Protein AF-A0A960YGX2-F1 (afdb_monomer)

Foldseek 3Di:
DVVVVVVVVVVVVVVVVVVVVVVVCCVVVVQVVVVVVVVVVVVVVPQQADADWDWDDWHDPDVQKIKTAFIFGDHVPDTAKTFGMWIWGFDPVVVVVLATETAAIETEQIEHECVVNVVRLVVQDRPPPDDGRDRPLRVLLPHHWYWHQWYWYAQHWYRPDPPFAIKGKTWIWIWTRHNPDWTKTWTPWMKIDGPPDQKIWGTWTFMWTDDPPDGTQGQGQTDTDMPPPPDDDPPPDDPPPRDRPRPPVPVVPPDDDDDDDDDD

Secondary structure (DSSP, 8-state):
-HHHHHHHHHHHHHHHHHHHHHHHHHHHHHHHHHHHHHHHHHHHHHHHS-SEEEEEEEEEEETTEEEEEEEEEEETTEEEEEEEEEEEEE-HHHHTTT-EEEEEEEEES-EEEHHHHHHHHHT----TTSSSPPPHHHHHHTSPPEEEEEEEEEEEEEE-SSSSPPEEEEEEEEEEE-TTS--EEEEEEEEEEETT-S-EEEEEEEEEE--TTSTT------EEEEES--SS----S-TTS-------GGGGT-SS---PPPP-

Sequence (264 aa):
MVAAARRRRWLWLLLIPAAIVLALLFAVGLPAGRGALLRLGLGVAERRLPGAQQLGEASWPRVGRLHLENYAWTDGPDTLVALRSLDLTVNQAALLRRHLDAEALTVDGLYVDLPALSARLAKGEAPADSSAPAPLDSVLAALPSLRVRALALTDARLRVAPDLPLLRLDLAGGADVAPTAPRSLRIDSLRLRPQDAPWALEHLIATLREESGAPWAGEVALAGRFRGLHAGLAAEGALQDSLRLRLSPVALGLADGEVWPPAA

Structure (mmCIF, N/CA/C/O backbone):
data_AF-A0A960YGX2-F1
#
_entry.id   AF-A0A960YGX2-F1
#
loop_
_atom_site.group_PDB
_atom_site.id
_atom_site.type_symbol
_atom_site.label_atom_id
_atom_site.label_alt_id
_atom_site.label_comp_id
_atom_site.label_asym_id
_atom_site.label_entity_id
_atom_site.label_seq_id
_atom_site.pdbx_PDB_ins_code
_atom_site.Cartn_x
_atom_site.Cartn_y
_atom_site.Cartn_z
_atom_site.occupancy
_atom_site.B_iso_or_equiv
_atom_site.auth_seq_id
_atom_site.auth_comp_id
_atom_site.auth_asym_id
_atom_site.auth_atom_id
_atom_site.pdbx_PDB_model_num
ATOM 1 N N . MET A 1 1 ? 32.083 10.107 -56.582 1.00 54.72 1 MET A N 1
ATOM 2 C CA . MET A 1 1 ? 30.881 9.863 -55.739 1.00 54.72 1 MET A CA 1
ATOM 3 C C . MET A 1 1 ? 30.696 8.408 -55.265 1.00 54.72 1 MET A C 1
ATOM 5 O O . MET A 1 1 ? 29.960 8.199 -54.310 1.00 54.72 1 MET A O 1
ATOM 9 N N . VAL A 1 2 ? 31.390 7.401 -55.821 1.00 58.09 2 VAL A N 1
ATOM 10 C CA . VAL A 1 2 ? 31.216 5.974 -55.442 1.00 58.09 2 VAL A CA 1
ATOM 11 C C . VAL A 1 2 ? 31.797 5.610 -54.056 1.00 58.09 2 VAL A C 1
ATOM 13 O O . VAL A 1 2 ? 31.269 4.743 -53.361 1.00 58.09 2 VAL A O 1
ATOM 16 N N . ALA A 1 3 ? 32.835 6.314 -53.590 1.00 58.91 3 ALA A N 1
ATOM 17 C CA . ALA A 1 3 ? 33.494 6.022 -52.309 1.00 58.91 3 ALA A CA 1
ATOM 18 C C . ALA A 1 3 ? 32.621 6.316 -51.067 1.00 58.91 3 ALA A C 1
ATOM 20 O O . ALA A 1 3 ? 32.718 5.612 -50.060 1.00 58.91 3 ALA A O 1
ATOM 21 N N . ALA A 1 4 ? 31.724 7.307 -51.145 1.00 62.94 4 ALA A N 1
ATOM 22 C CA . ALA A 1 4 ? 30.833 7.675 -50.041 1.00 62.94 4 ALA A CA 1
ATOM 23 C C . ALA A 1 4 ? 29.734 6.620 -49.802 1.00 62.94 4 ALA A C 1
ATOM 25 O O . ALA A 1 4 ? 29.414 6.294 -48.658 1.00 62.94 4 ALA A O 1
ATOM 26 N N . ALA A 1 5 ? 29.210 6.013 -50.874 1.00 59.56 5 ALA A N 1
ATOM 27 C CA . ALA A 1 5 ? 28.188 4.969 -50.786 1.00 59.56 5 ALA A CA 1
ATOM 28 C C . ALA A 1 5 ? 28.733 3.660 -50.180 1.00 59.56 5 ALA A C 1
ATOM 30 O O . ALA A 1 5 ? 28.031 2.980 -49.427 1.00 59.56 5 ALA A O 1
ATOM 31 N N . ARG A 1 6 ? 30.005 3.332 -50.451 1.00 70.56 6 ARG A N 1
ATOM 32 C CA . ARG A 1 6 ? 30.665 2.128 -49.919 1.00 70.56 6 ARG A CA 1
ATOM 33 C C . ARG A 1 6 ? 30.934 2.237 -48.414 1.00 70.56 6 ARG A C 1
ATOM 35 O O . ARG A 1 6 ? 30.651 1.285 -47.693 1.00 70.56 6 ARG A O 1
ATOM 42 N N . ARG A 1 7 ? 31.380 3.404 -47.925 1.00 72.69 7 ARG A N 1
ATOM 43 C CA . ARG A 1 7 ? 31.565 3.660 -46.478 1.00 72.69 7 ARG A CA 1
ATOM 44 C C . ARG A 1 7 ? 30.253 3.587 -45.699 1.00 72.69 7 ARG A C 1
ATOM 46 O O . ARG A 1 7 ? 30.223 3.018 -44.613 1.00 72.69 7 ARG A O 1
ATOM 53 N N . ARG A 1 8 ? 29.158 4.100 -46.273 1.00 70.94 8 ARG A N 1
ATOM 54 C CA . ARG A 1 8 ? 27.840 4.061 -45.626 1.00 70.94 8 ARG A CA 1
ATOM 55 C C . ARG A 1 8 ? 27.346 2.624 -45.433 1.00 70.94 8 ARG A C 1
ATOM 57 O O . ARG A 1 8 ? 26.875 2.299 -44.354 1.00 70.94 8 ARG A O 1
ATOM 64 N N . ARG A 1 9 ? 27.516 1.742 -46.427 1.00 75.62 9 ARG A N 1
ATOM 65 C CA . ARG A 1 9 ? 27.130 0.320 -46.310 1.00 75.62 9 ARG A CA 1
ATOM 66 C C . ARG A 1 9 ? 27.930 -0.436 -45.245 1.00 75.62 9 ARG A C 1
ATOM 68 O O . ARG A 1 9 ? 27.352 -1.233 -44.518 1.00 75.62 9 ARG A O 1
ATOM 75 N N . TRP A 1 10 ? 29.224 -0.150 -45.113 1.00 81.44 10 TRP A N 1
ATOM 76 C CA . TRP A 1 10 ? 30.069 -0.760 -44.079 1.00 81.44 10 TRP A CA 1
ATOM 77 C C . TRP A 1 10 ? 29.704 -0.307 -42.660 1.00 81.44 10 TRP A C 1
ATOM 79 O O . TRP A 1 10 ? 29.687 -1.126 -41.747 1.00 81.44 10 TRP A O 1
ATOM 89 N N . LEU A 1 11 ? 29.337 0.966 -42.480 1.00 77.56 11 LEU A N 1
ATOM 90 C CA . LEU A 1 11 ? 28.840 1.473 -41.196 1.00 77.56 11 LEU A CA 1
ATOM 91 C C . LEU A 1 11 ? 27.551 0.768 -40.753 1.00 77.56 11 LEU A C 1
ATOM 93 O O . LEU A 1 11 ? 27.439 0.392 -39.592 1.00 77.56 11 LEU A O 1
ATOM 97 N N . TRP A 1 12 ? 26.607 0.534 -41.670 1.00 76.75 12 TRP A N 1
ATOM 98 C CA . TRP A 1 12 ? 25.375 -0.202 -41.358 1.00 76.75 12 TRP A CA 1
ATOM 99 C C . TRP A 1 12 ? 25.640 -1.666 -40.988 1.00 76.75 12 TRP A C 1
ATOM 101 O O . TRP A 1 12 ? 25.039 -2.168 -40.041 1.00 76.75 12 TRP A O 1
ATOM 111 N N . LEU A 1 13 ? 26.576 -2.329 -41.674 1.00 81.19 13 LEU A N 1
ATOM 112 C CA . LEU A 1 13 ? 26.959 -3.712 -41.367 1.00 81.19 13 LEU A CA 1
ATOM 113 C C . LEU A 1 13 ? 27.601 -3.869 -39.978 1.00 81.19 13 LEU A C 1
ATOM 115 O O . LEU A 1 13 ? 27.499 -4.945 -39.401 1.00 81.19 13 LEU A O 1
ATOM 119 N N . LEU A 1 14 ? 28.214 -2.816 -39.426 1.00 81.62 14 LEU A N 1
ATOM 120 C CA . LEU A 1 14 ? 28.763 -2.809 -38.062 1.00 81.62 14 LEU A CA 1
ATOM 121 C C . LEU A 1 14 ? 27.745 -2.347 -37.007 1.00 81.62 14 LEU A C 1
ATOM 123 O O . LEU A 1 14 ? 27.721 -2.878 -35.898 1.00 81.62 14 LEU A O 1
ATOM 127 N N . LEU A 1 15 ? 26.878 -1.388 -37.345 1.00 79.06 15 LEU A N 1
ATOM 128 C CA . LEU A 1 15 ? 25.871 -0.855 -36.421 1.00 79.06 15 LEU A CA 1
ATOM 129 C C . LEU A 1 15 ? 24.781 -1.871 -36.074 1.00 79.06 15 LEU A C 1
ATOM 131 O O . LEU A 1 15 ? 24.346 -1.915 -34.928 1.00 79.06 15 LEU A O 1
ATOM 135 N N . ILE A 1 16 ? 24.350 -2.692 -37.034 1.00 80.44 16 ILE A N 1
ATOM 136 C CA . ILE A 1 16 ? 23.296 -3.695 -36.817 1.00 80.44 16 ILE A CA 1
ATOM 137 C C . ILE A 1 16 ? 23.693 -4.731 -35.745 1.00 80.44 16 ILE A C 1
ATOM 139 O O . ILE A 1 16 ? 22.955 -4.866 -34.770 1.00 80.44 16 ILE A O 1
ATOM 143 N N . PRO A 1 17 ? 24.838 -5.436 -35.839 1.00 77.62 17 PRO A N 1
ATOM 144 C CA . PRO A 1 17 ? 25.239 -6.392 -34.808 1.00 77.62 17 PRO A CA 1
ATOM 145 C C . PRO A 1 17 ? 25.531 -5.717 -33.463 1.00 77.62 17 PRO A C 1
ATOM 147 O O . PRO A 1 17 ? 25.167 -6.269 -32.429 1.00 77.62 17 PRO A O 1
ATOM 150 N N . ALA A 1 18 ? 26.099 -4.505 -33.451 1.00 78.12 18 ALA A N 1
ATOM 151 C CA . ALA A 1 18 ? 26.290 -3.745 -32.214 1.00 78.12 18 ALA A CA 1
ATOM 152 C C . ALA A 1 18 ? 24.951 -3.406 -31.531 1.00 78.12 18 ALA A C 1
ATOM 154 O O . ALA A 1 18 ? 24.818 -3.574 -30.320 1.00 78.12 18 ALA A O 1
ATOM 155 N N . ALA A 1 19 ? 23.938 -2.996 -32.301 1.00 74.94 19 ALA A N 1
ATOM 156 C CA . ALA A 1 19 ? 22.593 -2.745 -31.791 1.00 74.94 19 ALA A CA 1
ATOM 157 C C . ALA A 1 19 ? 21.918 -4.028 -31.277 1.00 74.94 19 ALA A C 1
ATOM 159 O O . ALA A 1 19 ? 21.258 -3.991 -30.243 1.00 74.94 19 ALA A O 1
ATOM 160 N N . ILE A 1 20 ? 22.118 -5.166 -31.951 1.00 75.69 20 ILE A N 1
ATOM 161 C CA . ILE A 1 20 ? 21.594 -6.473 -31.521 1.00 75.69 20 ILE A CA 1
ATOM 162 C C . ILE A 1 20 ? 22.249 -6.924 -30.209 1.00 75.69 20 ILE A C 1
ATOM 164 O O . ILE A 1 20 ? 21.545 -7.344 -29.294 1.00 75.69 20 ILE A O 1
ATOM 168 N N . VAL A 1 21 ? 23.572 -6.796 -30.080 1.00 72.81 21 VAL A N 1
ATOM 169 C CA . VAL A 1 21 ? 24.299 -7.115 -28.839 1.00 72.81 21 VAL A CA 1
ATOM 170 C C . VAL A 1 21 ? 23.860 -6.194 -27.702 1.00 72.81 21 VAL A C 1
ATOM 172 O O . VAL A 1 21 ? 23.630 -6.667 -26.592 1.00 72.81 21 VAL A O 1
ATOM 175 N N . LEU A 1 22 ? 23.671 -4.900 -27.973 1.00 70.81 22 LEU A N 1
ATOM 176 C CA . LEU A 1 22 ? 23.164 -3.952 -26.983 1.00 70.81 22 LEU A CA 1
ATOM 177 C C . LEU A 1 22 ? 21.724 -4.289 -26.560 1.00 70.81 22 LEU A C 1
ATOM 179 O O . LEU A 1 22 ? 21.418 -4.251 -25.372 1.00 70.81 22 LEU A O 1
ATOM 183 N N . ALA A 1 23 ? 20.861 -4.673 -27.505 1.00 70.31 23 ALA A N 1
ATOM 184 C CA . ALA A 1 23 ? 19.493 -5.111 -27.229 1.00 70.31 23 ALA A CA 1
ATOM 185 C C . ALA A 1 23 ? 19.458 -6.412 -26.411 1.00 70.31 23 ALA A C 1
ATOM 187 O O . ALA A 1 23 ? 18.659 -6.522 -25.484 1.00 70.31 23 ALA A O 1
ATOM 188 N N . LEU A 1 24 ? 20.350 -7.365 -26.699 1.00 66.88 24 LEU A N 1
ATOM 189 C CA . LEU A 1 24 ? 20.530 -8.597 -25.923 1.00 66.88 24 LEU A CA 1
ATOM 190 C C . LEU A 1 24 ? 21.048 -8.311 -24.511 1.00 66.88 24 LEU A C 1
ATOM 192 O O . LEU A 1 24 ? 20.506 -8.848 -23.550 1.00 66.88 24 LEU A O 1
ATOM 196 N N . LEU A 1 25 ? 22.038 -7.428 -24.360 1.00 62.72 25 LEU A N 1
ATOM 197 C CA . LEU A 1 25 ? 22.531 -6.998 -23.048 1.00 62.72 25 LEU A CA 1
ATOM 198 C C . LEU A 1 25 ? 21.447 -6.277 -22.244 1.00 62.72 25 LEU A C 1
ATOM 200 O O . LEU A 1 25 ? 21.346 -6.492 -21.040 1.00 62.72 25 LEU A O 1
ATOM 204 N N . PHE A 1 26 ? 20.598 -5.478 -22.892 1.00 61.38 26 PHE A N 1
ATOM 205 C CA . PHE A 1 26 ? 19.428 -4.888 -22.244 1.00 61.38 26 PHE A CA 1
ATOM 206 C C . PHE A 1 26 ? 18.418 -5.966 -21.837 1.00 61.38 26 PHE A C 1
ATOM 208 O O . PHE A 1 26 ? 17.999 -6.008 -20.684 1.00 61.38 26 PHE A O 1
ATOM 215 N N . ALA A 1 27 ? 18.068 -6.882 -22.742 1.00 56.06 27 ALA A N 1
ATOM 216 C CA . ALA A 1 27 ? 17.117 -7.959 -22.474 1.00 56.06 27 ALA A CA 1
ATOM 217 C C . ALA A 1 27 ? 17.568 -8.871 -21.316 1.00 56.06 27 ALA A C 1
ATOM 219 O O . ALA A 1 27 ? 16.748 -9.244 -20.477 1.00 56.06 27 ALA A O 1
ATOM 220 N N . VAL A 1 28 ? 18.868 -9.177 -21.237 1.00 56.53 28 VAL A N 1
ATOM 221 C CA . VAL A 1 28 ? 19.466 -10.066 -20.224 1.00 56.53 28 VAL A CA 1
ATOM 222 C C . VAL A 1 28 ? 19.859 -9.320 -18.939 1.00 56.53 28 VAL A C 1
ATOM 224 O O . VAL A 1 28 ? 19.795 -9.896 -17.856 1.00 56.53 28 VAL A O 1
ATOM 227 N N . GLY A 1 29 ? 20.224 -8.037 -19.013 1.00 55.16 29 GLY A N 1
ATOM 228 C CA . GLY A 1 29 ? 20.633 -7.223 -17.859 1.00 55.16 29 GLY A CA 1
ATOM 229 C C . GLY A 1 29 ? 19.470 -6.677 -17.022 1.00 55.16 29 GLY A C 1
ATOM 230 O O . GLY A 1 29 ? 19.638 -6.382 -15.836 1.00 55.16 29 GLY A O 1
ATOM 231 N N . LEU A 1 30 ? 18.269 -6.587 -17.602 1.00 61.44 30 LEU A N 1
ATOM 232 C CA . LEU A 1 30 ? 17.059 -6.132 -16.913 1.00 61.44 30 LEU A CA 1
ATOM 233 C C . LEU A 1 30 ? 16.706 -6.926 -15.636 1.00 61.44 30 LEU A C 1
ATOM 235 O O . LEU A 1 30 ? 16.357 -6.275 -14.655 1.00 61.44 30 LEU A O 1
ATOM 239 N N . PRO A 1 31 ? 16.768 -8.271 -15.569 1.00 60.69 31 PRO A N 1
ATOM 240 C CA . PRO A 1 31 ? 16.481 -8.997 -14.327 1.00 60.69 31 PRO A CA 1
ATOM 241 C C . PRO A 1 31 ? 17.496 -8.723 -13.203 1.00 60.69 31 PRO A C 1
ATOM 243 O O . PRO A 1 31 ? 17.080 -8.507 -12.067 1.00 60.69 31 PRO A O 1
ATOM 246 N N . ALA A 1 32 ? 18.799 -8.649 -13.499 1.00 61.59 32 ALA A N 1
ATOM 247 C CA . ALA A 1 32 ? 19.825 -8.372 -12.485 1.00 61.59 32 ALA A CA 1
ATOM 248 C C . ALA A 1 32 ? 19.750 -6.925 -11.956 1.00 61.59 32 ALA A C 1
ATOM 250 O O . ALA A 1 32 ? 19.905 -6.686 -10.757 1.00 61.59 32 ALA A O 1
ATOM 251 N N . GLY A 1 33 ? 19.432 -5.957 -12.824 1.00 63.50 33 GLY A N 1
ATOM 252 C CA . GLY A 1 33 ? 19.240 -4.558 -12.424 1.00 63.50 33 GLY A CA 1
ATOM 253 C C . GLY A 1 33 ? 18.023 -4.330 -11.517 1.00 63.50 33 GLY A C 1
ATOM 254 O O . GLY A 1 33 ? 18.049 -3.450 -10.656 1.00 63.50 33 GLY A O 1
ATOM 255 N N . ARG A 1 34 ? 16.970 -5.146 -11.650 1.00 71.69 34 ARG A N 1
ATOM 256 C CA . ARG A 1 34 ? 15.738 -5.020 -10.848 1.00 71.69 34 ARG A CA 1
ATOM 257 C C . ARG A 1 34 ? 15.967 -5.273 -9.359 1.00 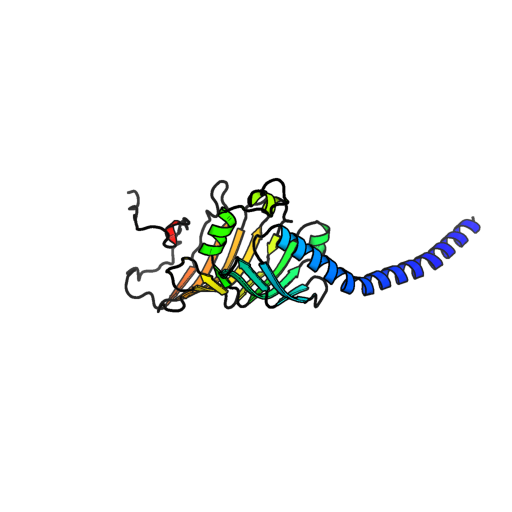71.69 34 ARG A C 1
ATOM 259 O O . ARG A 1 34 ? 15.436 -4.533 -8.534 1.00 71.69 34 ARG A O 1
ATOM 266 N N . GLY A 1 35 ? 16.784 -6.271 -9.018 1.00 69.38 35 GLY A N 1
ATOM 267 C CA . GLY A 1 35 ? 17.128 -6.564 -7.623 1.00 69.38 35 GLY A CA 1
ATOM 268 C C . GLY A 1 35 ? 17.908 -5.424 -6.962 1.00 69.38 35 GLY A C 1
ATOM 269 O O . GLY A 1 35 ? 17.631 -5.062 -5.821 1.00 69.38 35 GLY A O 1
ATOM 270 N N . ALA A 1 36 ? 18.837 -4.801 -7.695 1.00 68.62 36 ALA A N 1
ATOM 271 C CA . ALA A 1 36 ? 19.617 -3.670 -7.195 1.00 68.62 36 ALA A CA 1
ATOM 272 C C . ALA A 1 36 ? 18.753 -2.419 -6.961 1.00 68.62 36 ALA A C 1
ATOM 274 O O . ALA A 1 36 ? 18.875 -1.781 -5.918 1.00 68.62 36 ALA A O 1
ATOM 275 N N . LEU A 1 37 ? 17.844 -2.094 -7.888 1.00 68.50 37 LEU A N 1
ATOM 276 C CA . LEU A 1 37 ? 16.921 -0.962 -7.734 1.00 68.50 37 LEU A CA 1
ATOM 277 C C . LEU A 1 37 ? 15.990 -1.131 -6.532 1.00 68.50 37 LEU A C 1
ATOM 279 O O . LEU A 1 37 ? 15.750 -0.174 -5.801 1.00 68.50 37 LEU A O 1
ATOM 283 N N . LEU A 1 38 ? 15.504 -2.351 -6.306 1.00 73.75 38 LEU A N 1
ATOM 284 C CA . LEU A 1 38 ? 14.652 -2.652 -5.166 1.00 73.75 38 LEU A CA 1
ATOM 285 C C . LEU A 1 38 ? 15.408 -2.503 -3.843 1.00 73.75 38 LEU A C 1
ATOM 287 O O . LEU A 1 38 ? 14.911 -1.855 -2.929 1.00 73.75 38 LEU A O 1
ATOM 291 N N . ARG A 1 39 ? 16.643 -3.012 -3.772 1.00 72.94 39 ARG A N 1
ATOM 292 C CA . ARG A 1 39 ? 17.517 -2.821 -2.604 1.00 72.94 39 ARG A CA 1
ATOM 293 C C . ARG A 1 39 ? 17.836 -1.352 -2.346 1.00 72.94 39 ARG A C 1
ATOM 295 O O . ARG A 1 39 ? 17.868 -0.942 -1.195 1.00 72.94 39 ARG A O 1
ATOM 302 N N . LEU A 1 40 ? 18.043 -0.553 -3.393 1.00 71.06 40 LEU A N 1
ATOM 303 C CA . LEU A 1 40 ? 18.233 0.892 -3.245 1.00 71.06 40 LEU A CA 1
ATOM 304 C C . LEU A 1 40 ? 16.967 1.573 -2.712 1.00 71.06 40 LEU A C 1
ATOM 306 O O . LEU A 1 40 ? 17.065 2.392 -1.805 1.00 71.06 40 LEU A O 1
ATOM 310 N N . GLY A 1 41 ? 15.790 1.221 -3.239 1.00 72.00 41 GLY A N 1
ATOM 311 C CA . GLY A 1 41 ? 14.509 1.750 -2.764 1.00 72.00 41 GLY A CA 1
ATOM 312 C C . GLY A 1 41 ? 14.240 1.410 -1.297 1.00 72.00 41 GLY A C 1
ATOM 313 O O . GLY A 1 41 ? 13.928 2.303 -0.511 1.00 72.00 41 GLY A O 1
ATOM 314 N N . LEU A 1 42 ? 14.444 0.146 -0.916 1.00 75.50 42 LEU A N 1
ATOM 315 C CA . LEU A 1 42 ? 14.342 -0.299 0.475 1.00 75.50 42 LEU A CA 1
ATOM 316 C C . LEU A 1 42 ? 15.385 0.374 1.361 1.00 75.50 42 LEU A C 1
ATOM 318 O O . LEU A 1 42 ? 15.033 0.866 2.419 1.00 75.50 42 LEU A O 1
ATOM 322 N N . GLY A 1 43 ? 16.629 0.510 0.901 1.00 71.88 43 GLY A N 1
ATOM 323 C CA . GLY A 1 43 ? 17.671 1.204 1.656 1.00 71.88 43 GLY A CA 1
ATOM 324 C C . GLY A 1 43 ? 17.358 2.686 1.892 1.00 71.88 43 GLY A C 1
ATOM 325 O O . GLY A 1 43 ? 17.736 3.244 2.918 1.00 71.88 43 GLY A O 1
ATOM 326 N N . VAL A 1 44 ? 16.639 3.348 0.977 1.00 71.38 44 VAL A N 1
ATOM 327 C CA . VAL A 1 44 ? 16.128 4.710 1.213 1.00 71.38 44 VAL A CA 1
ATOM 328 C C . VAL A 1 44 ? 14.996 4.696 2.240 1.00 71.38 44 VAL A C 1
ATOM 330 O O . VAL A 1 44 ? 14.970 5.575 3.100 1.00 71.38 44 VAL A O 1
ATOM 333 N N . ALA A 1 45 ? 14.089 3.718 2.177 1.00 72.38 45 ALA A N 1
ATOM 334 C CA . ALA A 1 45 ? 13.024 3.562 3.165 1.00 72.38 45 ALA A CA 1
ATOM 335 C C . ALA A 1 45 ? 13.589 3.268 4.564 1.00 72.38 45 ALA A C 1
ATOM 337 O O . ALA A 1 45 ? 13.182 3.917 5.519 1.00 72.38 45 ALA A O 1
ATOM 338 N N . GLU A 1 46 ? 14.566 2.370 4.688 1.00 76.12 46 GLU A N 1
ATOM 339 C CA . GLU A 1 46 ? 15.284 2.044 5.930 1.00 76.12 46 GLU A CA 1
ATOM 340 C C . GLU A 1 46 ? 15.988 3.260 6.532 1.00 76.12 46 GLU A C 1
ATOM 342 O O . GLU A 1 46 ? 15.996 3.440 7.743 1.00 76.12 46 GLU A O 1
ATOM 347 N N . ARG A 1 47 ? 16.552 4.135 5.694 1.00 73.75 47 ARG A N 1
ATOM 348 C CA . ARG A 1 47 ? 17.211 5.363 6.166 1.00 73.75 47 ARG A CA 1
ATOM 349 C C . ARG A 1 47 ? 16.240 6.470 6.561 1.00 73.75 47 ARG A C 1
ATOM 351 O O . ARG A 1 47 ? 16.643 7.393 7.259 1.00 73.75 47 ARG A O 1
ATOM 358 N N . ARG A 1 48 ? 15.009 6.455 6.048 1.00 73.25 48 ARG A N 1
ATOM 359 C CA . ARG A 1 48 ? 14.034 7.537 6.264 1.00 73.25 48 ARG A CA 1
ATOM 360 C C . ARG A 1 48 ? 12.954 7.190 7.275 1.00 73.25 48 ARG A C 1
ATOM 362 O O . ARG A 1 48 ? 12.370 8.105 7.845 1.00 73.25 48 ARG A O 1
ATOM 369 N N . LEU A 1 49 ? 12.671 5.908 7.469 1.00 77.69 49 LEU A N 1
ATOM 370 C CA . LEU A 1 49 ? 11.674 5.439 8.416 1.00 77.69 49 LEU A CA 1
ATOM 371 C C . LEU A 1 49 ? 12.386 4.911 9.664 1.00 77.69 49 LEU A C 1
ATOM 373 O O . LEU A 1 49 ? 13.295 4.093 9.536 1.00 77.69 49 LEU A O 1
ATOM 377 N N . PRO A 1 50 ? 11.994 5.357 10.865 1.00 80.06 50 PRO A N 1
ATOM 378 C CA . PRO A 1 50 ? 12.577 4.851 12.098 1.00 80.06 50 PRO A CA 1
ATOM 379 C C . PRO A 1 50 ? 12.139 3.405 12.360 1.00 80.06 50 PRO A C 1
ATOM 381 O O . PRO A 1 50 ? 11.040 3.021 11.977 1.00 80.06 50 PRO A O 1
ATOM 384 N N . GLY A 1 51 ? 12.951 2.618 13.064 1.00 86.25 51 GLY A N 1
ATOM 385 C CA . GLY A 1 51 ? 12.636 1.228 13.414 1.00 86.25 51 GLY A CA 1
ATOM 386 C C . GLY A 1 51 ? 13.231 0.194 12.452 1.00 86.25 51 GLY A C 1
ATOM 387 O O . GLY A 1 51 ? 13.991 0.518 11.540 1.00 86.25 51 GLY A O 1
ATOM 388 N N . ALA A 1 52 ? 12.914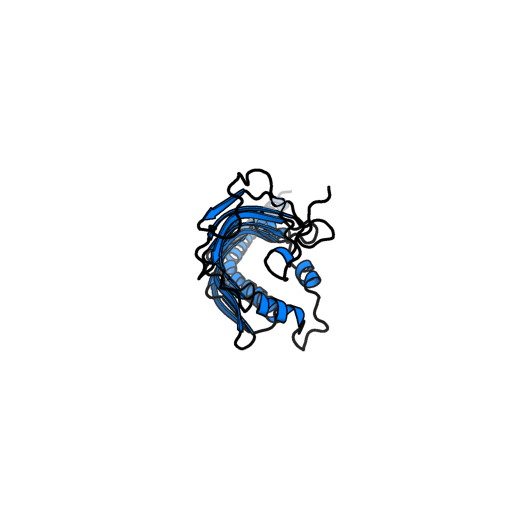 -1.076 12.692 1.00 90.75 52 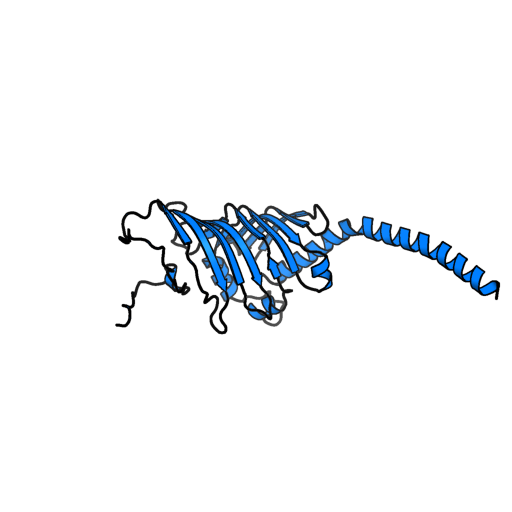ALA A N 1
ATOM 389 C CA . ALA A 1 52 ? 13.384 -2.197 11.889 1.00 90.75 52 ALA A CA 1
ATOM 390 C C . ALA A 1 52 ? 12.363 -2.544 10.802 1.00 90.75 52 ALA A C 1
ATOM 392 O O . ALA A 1 52 ? 11.168 -2.677 11.070 1.00 90.75 52 ALA A O 1
ATOM 393 N N . GLN A 1 53 ? 12.846 -2.718 9.577 1.00 90.50 53 GLN A N 1
ATOM 394 C CA . GLN A 1 53 ? 12.050 -3.210 8.459 1.00 90.50 53 GLN A CA 1
ATOM 395 C C . GLN A 1 53 ? 12.515 -4.617 8.109 1.00 90.50 53 GLN A C 1
ATOM 397 O O . GLN A 1 53 ? 13.711 -4.895 8.039 1.00 90.50 53 GLN A O 1
ATOM 402 N N . GLN A 1 54 ? 11.557 -5.509 7.914 1.00 93.38 54 GLN A N 1
ATOM 403 C CA . GLN A 1 54 ? 11.781 -6.885 7.514 1.00 93.38 54 GLN A CA 1
ATOM 404 C C . GLN A 1 54 ? 10.966 -7.138 6.256 1.00 93.38 54 GLN A C 1
ATOM 406 O O . GLN A 1 54 ? 9.794 -6.777 6.176 1.00 93.38 54 GLN A O 1
ATOM 411 N N . LEU A 1 55 ? 11.599 -7.743 5.261 1.00 93.19 55 LEU A N 1
ATOM 412 C CA . LEU A 1 55 ? 10.959 -8.116 4.012 1.00 93.19 55 LEU A CA 1
ATOM 413 C C . LEU A 1 55 ? 11.311 -9.568 3.723 1.00 93.19 55 LEU A C 1
ATOM 415 O O . LEU A 1 55 ? 12.494 -9.896 3.631 1.00 93.19 55 LEU A O 1
ATOM 419 N N . GLY A 1 56 ? 10.292 -10.418 3.603 1.00 94.06 56 GLY A N 1
ATOM 420 C CA . GLY A 1 56 ? 10.482 -11.833 3.302 1.00 94.06 56 GLY A CA 1
ATOM 421 C C . GLY A 1 56 ? 10.967 -12.041 1.874 1.00 94.06 56 GLY A C 1
ATOM 422 O O . GLY A 1 56 ? 12.100 -12.466 1.653 1.00 94.06 56 GLY A O 1
ATOM 423 N N . GLU A 1 57 ? 10.120 -11.704 0.901 1.00 93.25 57 GLU A N 1
ATOM 424 C CA . GLU A 1 57 ? 10.454 -11.835 -0.516 1.00 93.25 57 GLU A CA 1
ATOM 425 C C . GLU A 1 57 ? 10.127 -10.559 -1.289 1.00 93.25 57 GLU A C 1
ATOM 427 O O . GLU A 1 57 ? 9.173 -9.836 -1.002 1.00 93.25 57 GLU A O 1
ATOM 432 N N . ALA A 1 58 ? 10.950 -10.281 -2.295 1.00 90.81 58 ALA A N 1
ATOM 433 C CA . ALA A 1 58 ? 10.737 -9.196 -3.225 1.00 90.81 58 ALA A CA 1
ATOM 434 C C . ALA A 1 58 ? 11.092 -9.659 -4.633 1.00 90.81 58 ALA A C 1
ATOM 436 O O . ALA A 1 58 ? 12.243 -10.013 -4.910 1.00 90.81 58 ALA A O 1
ATOM 437 N N . SER A 1 59 ? 10.121 -9.636 -5.536 1.00 90.94 59 SER A N 1
ATOM 438 C CA . SER A 1 59 ? 10.295 -10.149 -6.886 1.00 90.94 59 SER A CA 1
ATOM 439 C C . SER A 1 59 ? 9.705 -9.213 -7.939 1.00 90.94 59 SER A C 1
ATOM 441 O O . SER A 1 59 ? 8.846 -8.367 -7.691 1.00 90.94 59 SER A O 1
ATOM 443 N N . TRP A 1 60 ? 10.225 -9.347 -9.158 1.00 88.88 60 TRP A N 1
ATOM 444 C CA . TRP A 1 60 ? 9.739 -8.633 -10.333 1.00 88.88 60 TRP A CA 1
ATOM 445 C C . TRP A 1 60 ? 9.288 -9.643 -11.383 1.00 88.88 60 TRP A C 1
ATOM 447 O O . TRP A 1 60 ? 10.020 -9.866 -12.360 1.00 88.88 60 TRP A O 1
ATOM 457 N N . PRO A 1 61 ? 8.110 -10.269 -11.200 1.00 87.00 61 PRO A N 1
ATOM 458 C CA . PRO A 1 61 ? 7.657 -11.372 -12.048 1.00 87.00 61 PRO A CA 1
ATOM 459 C C . PRO A 1 61 ? 7.590 -10.985 -13.531 1.00 87.00 61 PRO A C 1
ATOM 461 O O . PRO A 1 61 ? 7.763 -11.822 -14.412 1.00 87.00 61 PRO A O 1
ATOM 464 N N . ARG A 1 62 ? 7.377 -9.697 -13.826 1.00 86.94 62 ARG A N 1
ATOM 465 C CA . ARG A 1 62 ? 7.443 -9.131 -15.177 1.00 86.94 62 ARG A CA 1
ATOM 466 C C . ARG A 1 62 ? 7.884 -7.671 -15.131 1.00 86.94 62 ARG A C 1
ATOM 468 O O . ARG A 1 62 ? 7.879 -7.038 -14.078 1.00 86.94 62 ARG A O 1
ATOM 475 N N . VAL A 1 63 ? 8.270 -7.127 -16.285 1.00 84.06 63 VAL A N 1
ATOM 476 C CA . VAL A 1 63 ? 8.627 -5.705 -16.397 1.00 84.06 63 VAL A CA 1
ATOM 477 C C . VAL A 1 63 ? 7.436 -4.855 -15.942 1.00 84.06 63 VAL A C 1
ATOM 479 O O . VAL A 1 63 ? 6.314 -5.077 -16.393 1.00 84.06 63 VAL A O 1
ATOM 482 N N . GLY A 1 64 ? 7.677 -3.899 -15.044 1.00 85.44 64 GLY A N 1
ATOM 483 C CA . GLY A 1 64 ? 6.632 -3.020 -14.521 1.00 85.44 64 GLY A CA 1
ATOM 484 C C . GLY A 1 64 ? 5.671 -3.680 -13.530 1.00 85.44 64 GLY A C 1
ATOM 485 O O . GLY A 1 64 ? 4.668 -3.066 -13.198 1.00 85.44 64 GLY A O 1
ATOM 486 N N . ARG A 1 65 ? 5.945 -4.897 -13.040 1.00 91.56 65 ARG A N 1
ATOM 487 C CA . ARG A 1 65 ? 5.207 -5.483 -11.913 1.00 91.56 65 ARG A CA 1
ATOM 488 C C . ARG A 1 65 ? 6.163 -5.813 -10.778 1.00 91.56 65 ARG A C 1
ATOM 490 O O . ARG A 1 65 ? 7.045 -6.649 -10.958 1.00 91.56 65 ARG A O 1
ATOM 497 N N . LEU A 1 66 ? 5.954 -5.163 -9.645 1.00 91.31 66 LEU A N 1
ATOM 498 C CA . LEU A 1 66 ? 6.624 -5.413 -8.381 1.00 91.31 66 LEU A CA 1
ATOM 499 C C . LEU A 1 66 ? 5.717 -6.282 -7.509 1.00 91.31 66 LEU A C 1
ATOM 501 O O . LEU A 1 66 ? 4.525 -6.001 -7.405 1.00 91.31 66 LEU A O 1
ATOM 505 N N . HIS A 1 67 ? 6.291 -7.304 -6.890 1.00 94.81 67 HIS A N 1
ATOM 506 C CA . HIS A 1 67 ? 5.623 -8.141 -5.908 1.00 94.81 67 HIS A CA 1
ATOM 507 C C . HIS A 1 67 ? 6.471 -8.197 -4.632 1.00 94.81 67 HIS A C 1
ATOM 509 O O . HIS A 1 67 ? 7.679 -8.429 -4.705 1.00 94.81 67 HIS A O 1
ATOM 515 N N . LEU A 1 68 ? 5.853 -7.937 -3.484 1.00 94.62 68 LEU A N 1
ATOM 516 C CA . LEU A 1 68 ? 6.468 -8.014 -2.160 1.00 94.62 68 LEU A CA 1
ATOM 517 C C . LEU A 1 68 ? 5.673 -8.998 -1.307 1.00 94.62 68 LEU A C 1
ATOM 519 O O . LEU A 1 68 ? 4.444 -8.950 -1.327 1.00 94.62 68 LEU A O 1
ATOM 523 N N . GLU A 1 69 ? 6.359 -9.811 -0.514 1.00 96.88 69 GLU A N 1
ATOM 524 C CA . GLU A 1 69 ? 5.736 -10.724 0.443 1.00 96.88 69 GLU A CA 1
ATOM 525 C C . GLU A 1 69 ? 6.318 -10.562 1.843 1.00 96.88 69 GLU A C 1
ATOM 527 O O . GLU A 1 69 ? 7.521 -10.342 2.020 1.00 96.88 69 GLU A O 1
ATOM 532 N N . ASN A 1 70 ? 5.450 -10.750 2.838 1.00 96.50 70 ASN A N 1
ATOM 533 C CA . ASN A 1 70 ? 5.788 -10.794 4.257 1.00 96.50 70 ASN A CA 1
ATOM 534 C C . ASN A 1 70 ? 6.622 -9.578 4.685 1.00 96.50 70 ASN A C 1
ATOM 536 O O . ASN A 1 70 ? 7.732 -9.716 5.201 1.00 96.50 70 ASN A O 1
ATOM 540 N N . TYR A 1 71 ? 6.102 -8.380 4.416 1.00 95.19 71 TYR A N 1
ATOM 541 C CA . TYR A 1 71 ? 6.729 -7.145 4.874 1.00 95.19 71 TYR A CA 1
ATOM 542 C C . TYR A 1 71 ? 6.224 -6.792 6.271 1.00 95.19 71 TYR A C 1
ATOM 544 O O . TYR A 1 71 ? 5.020 -6.822 6.529 1.00 95.19 71 TYR A O 1
ATOM 552 N N . ALA A 1 72 ? 7.144 -6.419 7.152 1.00 95.50 72 ALA A N 1
ATOM 553 C CA . ALA A 1 72 ? 6.853 -5.925 8.484 1.00 95.50 72 ALA A CA 1
ATOM 554 C C . ALA A 1 72 ? 7.745 -4.725 8.807 1.00 95.50 72 ALA A C 1
ATOM 556 O O . ALA A 1 72 ? 8.946 -4.722 8.545 1.00 95.50 72 ALA A O 1
ATOM 557 N N . TRP A 1 73 ? 7.146 -3.714 9.415 1.00 93.44 73 TRP A N 1
ATOM 558 C CA . TRP A 1 73 ? 7.806 -2.551 9.969 1.00 93.44 73 TRP A CA 1
ATOM 559 C C . TRP A 1 73 ? 7.503 -2.494 11.462 1.00 93.44 73 TRP A C 1
ATOM 561 O O . TRP A 1 73 ? 6.347 -2.362 11.873 1.00 93.44 73 TRP A O 1
ATOM 571 N N . THR A 1 74 ? 8.551 -2.622 12.267 1.00 94.31 74 THR A N 1
ATOM 572 C CA . THR A 1 74 ? 8.474 -2.739 13.723 1.00 94.31 74 THR A CA 1
ATOM 573 C C . THR A 1 74 ? 9.339 -1.690 14.407 1.00 94.31 74 THR A C 1
ATOM 575 O O . THR A 1 74 ? 10.415 -1.355 13.910 1.00 94.31 74 THR A O 1
ATOM 578 N N . ASP A 1 75 ? 8.930 -1.237 15.585 1.00 90.56 75 ASP A N 1
ATOM 579 C CA . ASP A 1 75 ? 9.732 -0.387 16.465 1.00 90.56 75 ASP A CA 1
ATOM 580 C C . ASP A 1 75 ? 9.744 -1.005 17.867 1.00 90.56 75 ASP A C 1
ATOM 582 O O . ASP A 1 75 ? 8.751 -0.983 18.591 1.00 90.56 75 ASP A O 1
ATOM 586 N N . GLY A 1 76 ? 10.857 -1.650 18.225 1.00 89.44 76 GLY A N 1
ATOM 587 C CA . GLY A 1 76 ? 10.933 -2.467 19.436 1.00 89.44 76 GLY A CA 1
ATOM 588 C C . GLY A 1 76 ? 9.932 -3.637 19.399 1.00 89.44 76 GLY A C 1
ATOM 589 O O . GLY A 1 76 ? 10.003 -4.443 18.469 1.00 89.44 76 GLY A O 1
ATOM 590 N N . PRO A 1 77 ? 9.036 -3.777 20.396 1.00 90.06 77 PRO A N 1
ATOM 591 C CA . PRO A 1 77 ? 8.018 -4.828 20.414 1.00 90.06 77 PRO A CA 1
ATOM 592 C C . PRO A 1 77 ? 6.802 -4.518 19.524 1.00 90.06 77 PRO A C 1
ATOM 594 O O . PRO A 1 77 ? 6.004 -5.418 19.255 1.00 90.06 77 PRO A O 1
ATOM 597 N N . ASP A 1 78 ? 6.645 -3.271 19.075 1.00 91.50 78 ASP A N 1
ATOM 598 C CA . ASP A 1 78 ? 5.437 -2.820 18.395 1.00 91.50 78 ASP A CA 1
ATOM 599 C C . ASP A 1 78 ? 5.542 -3.034 16.885 1.00 91.50 78 ASP A C 1
ATOM 601 O O . ASP A 1 78 ? 6.516 -2.646 16.236 1.00 91.50 78 ASP A O 1
ATOM 605 N N . THR A 1 79 ? 4.507 -3.634 16.299 1.00 93.56 79 THR A N 1
ATOM 606 C CA . THR A 1 79 ? 4.352 -3.689 14.841 1.00 93.56 79 THR A CA 1
ATOM 607 C C . THR A 1 79 ? 3.595 -2.451 14.389 1.00 93.56 79 THR A C 1
ATOM 609 O O . THR A 1 79 ? 2.434 -2.275 14.747 1.00 93.56 79 THR A O 1
ATOM 612 N N . LEU A 1 80 ? 4.239 -1.602 13.592 1.00 93.62 80 LEU A N 1
ATOM 613 C CA . LEU A 1 80 ? 3.638 -0.377 13.064 1.00 93.62 80 LEU A CA 1
ATOM 614 C C . LEU A 1 80 ? 2.817 -0.680 11.811 1.00 93.62 80 LEU A C 1
ATOM 616 O O . LEU A 1 80 ? 1.658 -0.278 11.697 1.00 93.62 80 LEU A O 1
ATOM 620 N N . VAL A 1 81 ? 3.425 -1.415 10.878 1.00 94.12 81 VAL A N 1
ATOM 621 C CA . VAL A 1 81 ? 2.804 -1.844 9.624 1.00 94.12 81 VAL A CA 1
ATOM 622 C C . VAL A 1 81 ? 3.241 -3.269 9.322 1.00 94.12 81 VAL A C 1
ATOM 624 O O . VAL A 1 81 ? 4.412 -3.599 9.463 1.00 94.12 81 VAL A O 1
ATOM 627 N N . ALA A 1 82 ? 2.331 -4.115 8.862 1.00 96.31 82 ALA A N 1
ATOM 628 C CA . ALA A 1 82 ? 2.690 -5.392 8.255 1.00 96.31 82 ALA A CA 1
ATOM 629 C C . ALA A 1 82 ? 1.788 -5.674 7.057 1.00 96.31 82 ALA A C 1
ATOM 631 O O . ALA A 1 82 ? 0.692 -5.137 6.969 1.00 96.31 82 ALA A O 1
ATOM 632 N N . LEU A 1 83 ? 2.227 -6.496 6.117 1.00 96.62 83 LEU A N 1
ATOM 633 C CA . LEU A 1 83 ? 1.386 -6.975 5.023 1.00 96.62 83 LEU A CA 1
ATOM 634 C C . LEU A 1 83 ? 1.823 -8.376 4.613 1.00 96.62 83 LEU A C 1
ATOM 636 O O . LEU A 1 83 ? 3.005 -8.723 4.702 1.00 96.62 83 LEU A O 1
ATOM 640 N N . ARG A 1 84 ? 0.860 -9.181 4.156 1.00 97.44 84 ARG A N 1
ATOM 641 C CA . ARG A 1 84 ? 1.138 -10.522 3.637 1.00 97.44 84 ARG A CA 1
ATOM 642 C C . ARG A 1 84 ? 1.697 -10.431 2.228 1.00 97.44 84 ARG A C 1
ATOM 644 O O . ARG A 1 84 ? 2.751 -10.999 1.968 1.00 97.44 84 ARG A O 1
ATOM 651 N N . SER A 1 85 ? 1.029 -9.690 1.348 1.00 97.62 85 SER A N 1
ATOM 652 C CA . SER A 1 85 ? 1.543 -9.423 0.009 1.00 97.62 85 SER A CA 1
ATOM 653 C C . SER A 1 85 ? 1.160 -8.043 -0.511 1.00 97.62 85 SER A C 1
ATOM 655 O O . SER A 1 85 ? 0.172 -7.431 -0.089 1.00 97.62 85 SER A O 1
ATOM 657 N N . LEU A 1 86 ? 1.985 -7.538 -1.424 1.00 97.00 86 LEU A N 1
ATOM 658 C CA . LEU A 1 86 ? 1.749 -6.316 -2.174 1.00 97.00 86 LEU A CA 1
ATOM 659 C C . LEU A 1 86 ? 2.127 -6.547 -3.634 1.00 97.00 86 LEU A C 1
ATOM 661 O O . LEU A 1 86 ? 3.274 -6.845 -3.954 1.00 97.00 86 LEU A O 1
ATOM 665 N N . ASP A 1 87 ? 1.164 -6.341 -4.524 1.00 97.12 87 ASP A N 1
ATOM 666 C CA . ASP A 1 87 ? 1.337 -6.358 -5.970 1.00 97.12 87 ASP A CA 1
ATOM 667 C C . ASP A 1 87 ? 1.149 -4.949 -6.527 1.00 97.12 87 ASP A C 1
ATOM 669 O O . ASP A 1 87 ? 0.068 -4.366 -6.451 1.00 97.12 87 ASP A O 1
ATOM 673 N N . LEU A 1 88 ? 2.193 -4.419 -7.152 1.00 94.12 88 LEU A N 1
ATOM 674 C CA . LEU A 1 88 ? 2.191 -3.108 -7.781 1.00 94.12 88 LEU A CA 1
ATOM 675 C C . LEU A 1 88 ? 2.484 -3.255 -9.275 1.00 94.12 88 LEU A C 1
ATOM 677 O O . LEU A 1 88 ? 3.545 -3.735 -9.669 1.00 94.12 88 LEU A O 1
ATOM 681 N N . THR A 1 89 ? 1.565 -2.799 -10.121 1.00 94.81 89 THR A N 1
ATOM 682 C CA . THR A 1 89 ? 1.759 -2.691 -11.573 1.00 94.81 89 THR A CA 1
ATOM 683 C C . THR A 1 89 ? 1.926 -1.225 -11.952 1.00 94.81 89 THR A C 1
ATOM 685 O O . THR A 1 89 ? 1.051 -0.412 -11.666 1.00 94.81 89 THR A O 1
ATOM 688 N N . VAL A 1 90 ? 3.043 -0.883 -12.594 1.00 90.81 90 VAL A N 1
ATOM 689 C CA . VAL A 1 90 ? 3.417 0.484 -12.976 1.00 90.81 90 VAL A CA 1
ATOM 690 C C . VAL A 1 90 ? 3.420 0.674 -14.488 1.00 90.81 90 VAL A C 1
ATOM 692 O O . VAL A 1 90 ? 3.923 -0.160 -15.247 1.00 90.81 90 VAL A O 1
ATOM 695 N N . ASN A 1 91 ? 2.937 1.835 -14.920 1.00 89.50 91 ASN A N 1
ATOM 696 C CA . ASN A 1 91 ? 3.035 2.296 -16.292 1.00 89.50 91 ASN A CA 1
ATOM 697 C C . ASN A 1 91 ? 4.473 2.748 -16.588 1.00 89.50 91 ASN A C 1
ATOM 699 O O . ASN A 1 91 ? 4.930 3.819 -16.178 1.00 89.50 91 ASN A O 1
ATOM 703 N N . GLN A 1 92 ? 5.194 1.936 -17.353 1.00 84.38 92 GLN A N 1
ATOM 704 C CA . GLN A 1 92 ? 6.604 2.170 -17.668 1.00 84.38 92 GLN A CA 1
ATOM 705 C C . GLN A 1 92 ? 6.831 3.454 -18.478 1.00 84.38 92 GLN A C 1
ATOM 707 O O . GLN A 1 92 ? 7.852 4.121 -18.311 1.00 84.38 92 GLN A O 1
ATOM 712 N N . ALA A 1 93 ? 5.872 3.841 -19.325 1.00 84.94 93 ALA A N 1
ATOM 713 C CA . ALA A 1 93 ? 5.976 5.065 -20.115 1.00 84.94 93 ALA A CA 1
ATOM 714 C C . ALA A 1 93 ? 5.882 6.328 -19.239 1.00 84.94 93 ALA A C 1
ATOM 716 O O . ALA A 1 93 ? 6.424 7.373 -19.610 1.00 84.94 93 ALA A O 1
ATOM 717 N N . ALA A 1 94 ? 5.220 6.240 -18.080 1.00 81.06 94 ALA A N 1
ATOM 718 C CA . ALA A 1 94 ? 5.155 7.324 -17.102 1.00 81.06 94 ALA A CA 1
ATOM 719 C C . ALA A 1 94 ? 6.463 7.463 -16.306 1.00 81.06 94 ALA A C 1
ATOM 721 O O . ALA A 1 94 ? 6.895 8.588 -16.041 1.00 81.06 94 ALA A O 1
ATOM 722 N N . LEU A 1 95 ? 7.153 6.350 -16.022 1.00 71.88 95 LEU A N 1
ATOM 723 C CA . LEU A 1 95 ? 8.444 6.365 -15.319 1.00 71.88 95 LEU A CA 1
ATOM 724 C C . LEU A 1 95 ? 9.510 7.169 -16.074 1.00 71.88 95 LEU A C 1
ATOM 726 O O . LEU A 1 95 ? 10.285 7.898 -15.456 1.00 71.88 95 LEU A O 1
ATOM 730 N N . LEU A 1 96 ? 9.505 7.113 -17.411 1.00 75.00 96 LEU A N 1
ATOM 731 C CA . LEU A 1 96 ? 10.399 7.920 -18.255 1.00 75.00 96 LEU A CA 1
ATOM 732 C C . LEU A 1 96 ? 10.200 9.433 -18.064 1.00 75.00 96 LEU A C 1
ATOM 734 O O . LEU A 1 96 ? 11.111 10.215 -18.325 1.00 75.00 96 LEU A O 1
ATOM 738 N N . ARG A 1 97 ? 9.025 9.846 -17.581 1.00 79.25 97 ARG A N 1
ATOM 739 C CA . ARG A 1 97 ? 8.679 11.240 -17.271 1.00 79.25 97 ARG A CA 1
ATOM 740 C C . ARG A 1 97 ? 8.825 11.568 -15.783 1.00 79.25 97 ARG A C 1
ATOM 742 O O . ARG A 1 97 ? 8.363 12.617 -15.358 1.00 79.25 97 ARG A O 1
ATOM 749 N N . ARG A 1 98 ? 9.464 10.690 -14.995 1.00 73.81 98 ARG A N 1
ATOM 750 C CA . ARG A 1 98 ? 9.617 10.810 -13.531 1.00 73.81 98 ARG A CA 1
ATOM 751 C C . ARG A 1 98 ? 8.285 10.830 -12.767 1.00 73.81 98 ARG A C 1
ATOM 753 O O . ARG A 1 98 ? 8.215 11.363 -11.663 1.00 73.81 98 ARG A O 1
ATOM 760 N N . HIS A 1 99 ? 7.250 10.216 -13.336 1.00 78.94 99 HIS A N 1
ATOM 761 C CA . HIS A 1 99 ? 5.956 10.034 -12.687 1.00 78.94 99 HIS A CA 1
ATOM 762 C C . HIS A 1 99 ? 5.751 8.558 -12.346 1.00 78.94 99 HIS A C 1
ATOM 764 O O . HIS A 1 99 ? 5.971 7.683 -13.187 1.00 78.94 99 HIS A O 1
ATOM 770 N N . LEU A 1 100 ? 5.314 8.277 -11.120 1.00 83.06 100 LEU A N 1
ATOM 771 C CA . LEU A 1 100 ? 4.941 6.934 -10.696 1.00 83.06 100 LEU A CA 1
ATOM 772 C C . LEU A 1 100 ? 3.429 6.759 -10.911 1.00 83.06 100 LEU A C 1
ATOM 774 O O . LEU A 1 100 ? 2.624 7.072 -10.043 1.00 83.06 100 LEU A O 1
ATOM 778 N N . ASP A 1 101 ? 3.036 6.298 -12.099 1.00 88.94 101 ASP A N 1
ATOM 779 C CA . ASP A 1 101 ? 1.640 5.951 -12.415 1.00 88.94 101 ASP A CA 1
ATOM 780 C C . ASP A 1 101 ? 1.460 4.441 -12.217 1.00 88.94 101 ASP A C 1
ATOM 782 O O . ASP A 1 101 ? 1.894 3.631 -13.037 1.00 88.94 101 ASP A O 1
ATOM 786 N N . ALA A 1 102 ? 0.890 4.068 -11.079 1.00 91.31 102 ALA A N 1
ATOM 787 C CA . ALA A 1 102 ? 0.480 2.719 -10.744 1.00 91.31 102 ALA A CA 1
ATOM 788 C C . ALA A 1 102 ? -0.876 2.412 -11.394 1.00 91.31 102 ALA A C 1
ATOM 790 O O . ALA A 1 102 ? -1.917 2.966 -11.034 1.00 91.31 102 ALA A O 1
ATOM 791 N N . GLU A 1 103 ? -0.871 1.486 -12.347 1.00 95.19 103 GLU A N 1
ATOM 792 C CA . GLU A 1 103 ? -2.087 0.976 -12.979 1.00 95.19 103 GLU A CA 1
ATOM 793 C C . GLU A 1 103 ? -2.932 0.190 -11.976 1.00 95.19 103 GLU A C 1
ATOM 795 O O . GLU A 1 103 ? -4.153 0.337 -11.953 1.00 95.19 103 GLU A O 1
ATOM 800 N N . ALA A 1 104 ? -2.275 -0.603 -11.126 1.00 96.38 104 ALA A N 1
ATOM 801 C CA . ALA A 1 104 ? -2.917 -1.370 -10.070 1.00 96.38 104 ALA A CA 1
ATOM 802 C C . ALA A 1 104 ? -1.994 -1.508 -8.853 1.00 96.38 104 ALA A C 1
ATOM 804 O O . ALA A 1 104 ? -0.810 -1.810 -9.008 1.00 96.38 104 ALA A O 1
ATOM 805 N N . LEU A 1 105 ? -2.551 -1.332 -7.658 1.00 96.00 105 LEU A N 1
ATOM 806 C CA . LEU A 1 105 ? -1.936 -1.626 -6.369 1.00 96.00 105 LEU A CA 1
ATOM 807 C C . LEU A 1 105 ? -2.885 -2.539 -5.592 1.00 96.00 105 LEU A C 1
ATOM 809 O O . LEU A 1 105 ? -3.973 -2.119 -5.206 1.00 96.00 105 LEU A O 1
ATOM 813 N N . THR A 1 106 ? -2.482 -3.787 -5.389 1.00 97.38 106 THR A N 1
ATOM 814 C CA . THR A 1 106 ? -3.212 -4.758 -4.567 1.00 97.38 106 THR A CA 1
ATOM 815 C C . THR A 1 106 ? -2.405 -5.027 -3.311 1.00 97.38 106 THR A C 1
ATOM 817 O O . THR A 1 106 ? -1.219 -5.329 -3.405 1.00 97.38 106 THR A O 1
ATOM 820 N N . VAL A 1 107 ? -3.030 -4.900 -2.148 1.00 96.69 107 VAL A N 1
ATOM 821 C CA . VAL A 1 107 ? -2.418 -5.187 -0.852 1.00 96.69 107 VAL A CA 1
ATOM 822 C C . VAL A 1 107 ? -3.318 -6.152 -0.108 1.00 96.69 107 VAL A C 1
ATOM 824 O O . VAL A 1 107 ? -4.534 -5.961 -0.042 1.00 96.69 107 VAL A O 1
ATOM 827 N N . ASP A 1 108 ? -2.712 -7.179 0.459 1.00 97.88 108 ASP A N 1
ATOM 828 C CA . ASP A 1 108 ? -3.418 -8.260 1.121 1.00 97.88 108 ASP A CA 1
ATOM 829 C C . ASP A 1 108 ? -2.868 -8.482 2.533 1.00 97.88 108 ASP A C 1
ATOM 831 O O . ASP A 1 108 ? -1.653 -8.459 2.771 1.00 97.88 108 ASP A O 1
ATOM 835 N N . GLY A 1 109 ? -3.782 -8.651 3.488 1.00 96.44 109 GLY A N 1
ATOM 836 C CA . GLY A 1 109 ? -3.451 -8.847 4.897 1.00 96.44 109 GLY A CA 1
ATOM 837 C C . GLY A 1 109 ? -2.729 -7.659 5.539 1.00 96.44 109 GLY A C 1
ATOM 838 O O . GLY A 1 109 ? -1.940 -7.869 6.461 1.00 96.44 109 GLY A O 1
ATOM 839 N N . LEU A 1 110 ? -2.956 -6.436 5.042 1.00 96.44 110 LEU A N 1
ATOM 840 C CA . LEU A 1 110 ? -2.381 -5.211 5.602 1.00 96.44 110 LEU A CA 1
ATOM 841 C C . LEU A 1 110 ? -2.754 -5.095 7.085 1.00 96.44 110 LEU A C 1
ATOM 843 O O . LEU A 1 110 ? -3.916 -5.211 7.434 1.00 96.44 110 LEU A O 1
ATOM 847 N N . TYR A 1 111 ? -1.801 -4.823 7.954 1.00 97.12 111 TYR A N 1
ATOM 848 C CA . TYR A 1 111 ? -1.999 -4.443 9.342 1.00 97.12 111 TYR A CA 1
ATOM 849 C C . TYR A 1 111 ? -1.389 -3.062 9.548 1.00 97.12 111 TYR A C 1
ATOM 851 O O . TYR A 1 111 ? -0.259 -2.834 9.117 1.00 97.12 111 TYR A O 1
ATOM 859 N N . VAL A 1 112 ? -2.114 -2.151 10.193 1.00 93.62 112 VAL A N 1
ATOM 860 C CA . VAL A 1 112 ? -1.607 -0.820 10.552 1.00 93.62 112 VAL A CA 1
ATOM 861 C C . VAL A 1 112 ? -2.050 -0.463 11.965 1.00 93.62 112 VAL A C 1
ATOM 863 O O . VAL A 1 112 ? -3.246 -0.494 12.271 1.00 93.62 112 VAL A O 1
ATOM 866 N N . ASP A 1 113 ? -1.089 -0.075 12.801 1.00 93.56 113 ASP A N 1
ATOM 867 C CA . ASP A 1 113 ? -1.326 0.493 14.127 1.00 93.56 113 ASP A CA 1
ATOM 868 C C . ASP A 1 113 ? -1.188 2.020 14.063 1.00 93.56 113 ASP A C 1
ATOM 870 O O . ASP A 1 113 ? -0.082 2.559 14.110 1.00 93.56 113 ASP A O 1
ATOM 874 N N . LEU A 1 114 ? -2.308 2.731 13.882 1.00 89.62 114 LEU A N 1
ATOM 875 C CA . LEU A 1 114 ? -2.290 4.190 13.726 1.00 89.62 114 LEU A CA 1
ATOM 876 C C . LEU A 1 114 ? -1.793 4.920 14.984 1.00 89.62 114 LEU A C 1
ATOM 878 O O . LEU A 1 114 ? -1.001 5.855 14.824 1.00 89.62 114 LEU A O 1
ATOM 882 N N . PRO A 1 115 ? -2.188 4.540 16.217 1.00 88.56 115 PRO A N 1
ATOM 883 C CA . PRO A 1 115 ? -1.624 5.131 17.429 1.00 88.56 115 PRO A CA 1
ATOM 884 C C . PRO A 1 115 ? -0.103 4.996 17.505 1.00 88.56 115 PRO A C 1
ATOM 886 O O . PRO A 1 115 ? 0.588 6.003 17.674 1.00 88.56 115 PRO A O 1
ATOM 889 N N . ALA A 1 116 ? 0.435 3.788 17.319 1.00 89.44 116 ALA A N 1
ATOM 890 C CA . ALA A 1 116 ? 1.879 3.573 17.388 1.00 89.44 116 ALA A CA 1
ATOM 891 C C . ALA A 1 116 ? 2.615 4.310 16.254 1.00 89.44 116 ALA A C 1
ATOM 893 O O . ALA A 1 116 ? 3.619 4.988 16.489 1.00 89.44 116 ALA A O 1
ATOM 894 N N . LEU A 1 117 ? 2.075 4.253 15.031 1.00 86.81 117 LEU A N 1
ATOM 895 C CA . LEU A 1 117 ? 2.639 4.925 13.861 1.00 86.81 117 LEU A CA 1
ATOM 896 C C . LEU A 1 117 ? 2.664 6.451 14.029 1.00 86.81 117 LEU A C 1
ATOM 898 O O . LEU A 1 117 ? 3.687 7.085 13.771 1.00 86.81 117 LEU A O 1
ATOM 902 N N . SER A 1 118 ? 1.559 7.048 14.478 1.00 85.75 118 SER A N 1
ATOM 903 C CA . SER A 1 118 ? 1.463 8.497 14.695 1.00 85.75 118 SER A CA 1
ATOM 904 C C . SER A 1 118 ? 2.380 8.963 15.823 1.00 85.75 118 SER A C 1
ATOM 906 O O . SER A 1 118 ? 3.111 9.937 15.639 1.00 85.75 118 SER A O 1
ATOM 908 N N . ALA A 1 119 ? 2.434 8.230 16.940 1.00 87.38 119 ALA A N 1
ATOM 909 C CA . ALA A 1 119 ? 3.365 8.508 18.030 1.00 87.38 119 ALA A CA 1
ATOM 910 C C . ALA A 1 119 ? 4.825 8.445 17.559 1.00 87.38 119 ALA A C 1
ATOM 912 O O . ALA A 1 119 ? 5.647 9.271 17.966 1.00 87.38 119 ALA A O 1
ATOM 913 N N . ARG A 1 120 ? 5.157 7.496 16.676 1.00 84.56 120 ARG A N 1
ATOM 914 C CA . ARG A 1 120 ? 6.518 7.352 16.156 1.00 84.56 120 ARG A CA 1
ATOM 915 C C . ARG A 1 120 ? 6.893 8.461 15.181 1.00 84.56 120 ARG A C 1
ATOM 917 O O . ARG A 1 120 ? 7.974 9.033 15.308 1.00 84.56 120 ARG A O 1
ATOM 924 N N . LEU A 1 121 ? 6.001 8.803 14.255 1.00 79.25 121 LEU A N 1
ATOM 925 C CA . LEU A 1 121 ? 6.222 9.897 13.307 1.00 79.25 121 LEU A CA 1
ATOM 926 C C . LEU A 1 121 ? 6.303 11.259 14.013 1.00 79.25 121 LEU A C 1
ATOM 928 O O . LEU A 1 121 ? 7.132 12.085 13.637 1.00 79.25 121 LEU A O 1
ATOM 932 N N . ALA A 1 122 ? 5.507 11.477 15.064 1.00 80.62 122 ALA A N 1
ATOM 933 C CA . ALA A 1 122 ? 5.539 12.706 15.857 1.00 80.62 122 ALA A CA 1
ATOM 934 C C . ALA A 1 122 ? 6.859 12.896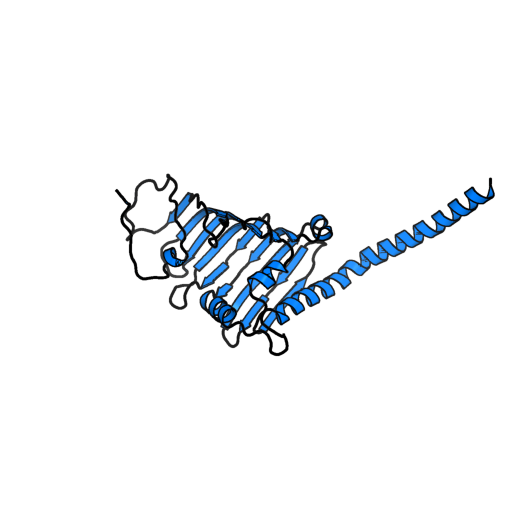 16.620 1.00 80.62 122 ALA A C 1
ATOM 936 O O . ALA A 1 122 ? 7.313 14.026 16.786 1.00 80.62 122 ALA A O 1
ATOM 937 N N . LYS A 1 123 ? 7.501 11.803 17.061 1.00 77.19 123 LYS A N 1
ATOM 938 C CA . LYS A 1 123 ? 8.792 11.865 17.765 1.00 77.19 123 LYS A CA 1
ATOM 939 C C . LYS A 1 123 ? 9.943 12.338 16.879 1.00 77.19 123 LYS A C 1
ATOM 941 O O . LYS A 1 123 ? 10.957 12.755 17.425 1.00 77.19 123 LYS A O 1
ATOM 946 N N . GLY A 1 124 ? 9.803 12.298 15.550 1.00 60.34 124 GLY A N 1
ATOM 947 C CA . GLY A 1 124 ? 10.735 12.944 14.619 1.00 60.34 124 GLY A CA 1
ATOM 948 C C . GLY A 1 124 ? 12.206 12.534 14.762 1.00 60.34 124 GLY A C 1
ATOM 949 O O . GLY A 1 124 ? 13.072 13.252 14.270 1.00 60.34 124 GLY A O 1
ATOM 950 N N . GLU A 1 125 ? 12.506 11.416 15.433 1.00 54.72 125 GLU A N 1
ATOM 951 C CA . GLU A 1 125 ? 13.865 10.900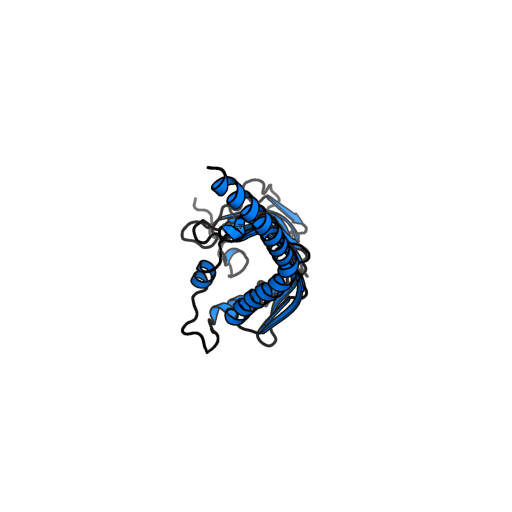 15.589 1.00 54.72 125 GLU A CA 1
ATOM 952 C C . GLU A 1 125 ? 14.361 10.423 14.225 1.00 54.72 125 GLU A C 1
ATOM 954 O O . GLU A 1 125 ? 14.193 9.268 13.830 1.00 54.72 125 GLU A O 1
ATOM 959 N N . ALA A 1 126 ? 14.952 11.353 13.478 1.00 51.62 126 ALA A N 1
ATOM 960 C CA . ALA A 1 126 ? 15.814 11.013 12.369 1.00 51.62 126 ALA A CA 1
ATOM 961 C C . ALA A 1 126 ? 16.989 10.172 12.894 1.00 51.62 126 ALA A C 1
ATOM 963 O O . ALA A 1 126 ? 17.460 10.401 14.013 1.00 51.62 126 ALA A O 1
ATOM 964 N N . PRO A 1 127 ? 17.489 9.215 12.096 1.00 51.84 127 PRO A N 1
ATOM 965 C CA . PRO A 1 127 ? 18.711 8.499 12.431 1.00 51.84 127 PRO A CA 1
ATOM 966 C C . PRO A 1 127 ? 19.838 9.493 12.736 1.00 51.84 127 PRO A C 1
ATOM 968 O O . PRO A 1 127 ? 19.976 10.510 12.052 1.00 51.84 127 PRO A O 1
ATOM 971 N N . ALA A 1 128 ? 20.637 9.175 13.758 1.00 53.12 128 ALA A N 1
ATOM 972 C CA . ALA A 1 128 ? 21.626 10.052 14.394 1.00 53.12 128 ALA A CA 1
ATOM 973 C C . ALA A 1 128 ? 22.677 10.682 13.448 1.00 53.12 128 ALA A C 1
ATOM 975 O O . ALA A 1 128 ? 23.349 11.630 13.841 1.00 53.12 128 ALA A O 1
ATOM 976 N N . ASP A 1 129 ? 22.773 10.211 12.201 1.00 54.16 129 ASP A N 1
ATOM 977 C CA . ASP A 1 129 ? 23.718 10.687 11.183 1.00 54.16 129 ASP A CA 1
ATOM 978 C C . ASP A 1 129 ? 23.105 11.629 10.123 1.00 54.16 129 ASP A C 1
ATOM 980 O O . ASP A 1 129 ? 23.799 12.048 9.195 1.00 54.16 129 ASP A O 1
ATOM 984 N N . SER A 1 130 ? 21.818 11.986 10.220 1.00 47.62 130 SER A N 1
ATOM 985 C CA . SER A 1 130 ? 21.178 12.936 9.296 1.00 47.62 130 SER A CA 1
ATOM 986 C C . SER A 1 130 ? 20.991 14.293 9.967 1.00 47.62 130 SER A C 1
ATOM 988 O O . SER A 1 130 ? 20.183 14.444 10.882 1.00 47.62 130 SER A O 1
ATOM 990 N N . SER A 1 131 ? 21.711 15.307 9.489 1.00 47.75 131 SER A N 1
ATOM 991 C CA . SER A 1 131 ? 21.521 16.701 9.885 1.00 47.75 131 SER A CA 1
ATOM 992 C C . SER A 1 131 ? 20.088 17.157 9.573 1.00 47.75 131 SER A C 1
ATOM 994 O O . SER A 1 131 ? 19.751 17.486 8.440 1.00 47.75 131 SER A O 1
ATOM 996 N N . ALA A 1 132 ? 19.274 17.173 10.630 1.00 49.59 132 ALA A N 1
ATOM 997 C CA . ALA A 1 132 ? 17.858 17.526 10.715 1.00 49.59 132 ALA A CA 1
ATOM 998 C C . ALA A 1 132 ? 16.854 16.526 10.081 1.00 49.59 132 ALA A C 1
ATOM 1000 O O . ALA A 1 132 ? 16.996 16.140 8.917 1.00 49.59 132 ALA A O 1
ATOM 1001 N N . PRO A 1 133 ? 15.786 16.136 10.815 1.00 48.41 133 PRO A N 1
ATOM 1002 C CA . PRO A 1 133 ? 14.641 15.448 10.233 1.00 48.41 133 PRO A CA 1
ATOM 1003 C C . PRO A 1 133 ? 13.953 16.382 9.237 1.00 48.41 133 PRO A C 1
ATOM 1005 O O . PRO A 1 133 ? 13.462 17.455 9.585 1.00 48.41 133 PRO A O 1
ATOM 1008 N N . ALA A 1 134 ? 13.920 15.968 7.976 1.00 56.12 134 ALA A N 1
ATOM 1009 C CA . ALA A 1 134 ? 13.133 16.640 6.961 1.00 56.12 134 ALA A CA 1
ATOM 1010 C C . ALA A 1 134 ? 11.637 16.444 7.321 1.00 56.12 134 ALA A C 1
ATOM 1012 O O . ALA A 1 134 ? 11.232 15.295 7.528 1.00 56.12 134 ALA A O 1
ATOM 1013 N N . PRO A 1 135 ? 10.808 17.505 7.448 1.00 60.62 135 PRO A N 1
ATOM 1014 C CA . PRO A 1 135 ? 9.388 17.364 7.788 1.00 60.62 135 PRO A CA 1
ATOM 1015 C C . PRO A 1 135 ? 8.696 16.400 6.819 1.00 60.62 135 PRO A C 1
ATOM 1017 O O . PRO A 1 135 ? 9.089 16.329 5.653 1.00 60.62 135 PRO A O 1
ATOM 1020 N N . LEU A 1 136 ? 7.663 15.674 7.263 1.00 59.69 136 LEU A N 1
ATOM 1021 C CA . LEU A 1 136 ? 6.964 14.683 6.429 1.00 59.69 136 LEU A CA 1
ATOM 1022 C C . LEU A 1 136 ? 6.580 15.261 5.056 1.00 59.69 136 LEU A C 1
ATOM 1024 O O . LEU A 1 136 ? 6.802 14.616 4.035 1.00 59.69 136 LEU A O 1
ATOM 1028 N N . ASP A 1 137 ? 6.128 16.514 5.017 1.00 57.47 137 ASP A N 1
ATOM 1029 C CA . ASP A 1 137 ? 5.802 17.225 3.777 1.00 57.47 137 ASP A CA 1
ATOM 1030 C C . ASP A 1 137 ? 6.988 17.371 2.820 1.00 57.47 137 ASP A C 1
ATOM 1032 O O . ASP A 1 137 ? 6.815 17.266 1.611 1.00 57.47 137 ASP A O 1
ATOM 1036 N N . SER A 1 138 ? 8.207 17.550 3.330 1.00 59.22 138 SER A N 1
ATOM 1037 C CA . SER A 1 138 ? 9.418 17.605 2.502 1.00 59.22 138 SER A CA 1
ATOM 1038 C C . SER A 1 138 ? 9.814 16.231 1.954 1.00 59.22 138 SER A C 1
ATOM 1040 O O . SER A 1 138 ? 10.265 16.126 0.812 1.00 59.22 138 SER A O 1
ATOM 1042 N N . VAL A 1 139 ? 9.584 15.159 2.724 1.00 61.91 139 VAL A N 1
ATOM 1043 C CA . VAL A 1 139 ? 9.785 13.782 2.253 1.00 61.91 139 VAL A CA 1
ATOM 1044 C C . VAL A 1 139 ? 8.773 13.468 1.159 1.00 61.91 139 VAL A C 1
ATOM 1046 O O . VAL A 1 139 ? 9.172 12.979 0.105 1.00 61.91 139 VAL A O 1
ATOM 1049 N N . LEU A 1 140 ? 7.500 13.814 1.379 1.00 61.69 140 LEU A N 1
ATOM 1050 C CA . LEU A 1 140 ? 6.415 13.680 0.406 1.00 61.69 140 LEU A CA 1
ATOM 1051 C C . LEU A 1 140 ? 6.653 14.534 -0.848 1.00 61.69 140 LEU A C 1
ATOM 1053 O O . LEU A 1 140 ? 6.410 14.058 -1.951 1.00 61.69 140 LEU A O 1
ATOM 1057 N N . ALA A 1 141 ? 7.183 15.753 -0.712 1.00 64.25 141 ALA A N 1
ATOM 1058 C CA . ALA A 1 141 ? 7.535 16.615 -1.843 1.00 64.25 141 ALA A CA 1
ATOM 1059 C C . ALA A 1 141 ? 8.710 16.066 -2.667 1.00 64.25 141 ALA A C 1
ATOM 1061 O O . ALA A 1 141 ? 8.807 16.334 -3.864 1.00 64.25 141 ALA A O 1
ATOM 1062 N N . ALA A 1 142 ? 9.598 15.288 -2.041 1.00 64.50 142 ALA A N 1
ATOM 1063 C CA . ALA A 1 142 ? 10.679 14.588 -2.725 1.00 64.50 142 ALA A CA 1
ATOM 1064 C C . ALA A 1 142 ? 10.223 13.278 -3.391 1.00 64.50 142 ALA A C 1
ATOM 1066 O O . ALA A 1 142 ? 10.985 12.707 -4.178 1.00 64.50 142 ALA A O 1
ATOM 1067 N N . LEU A 1 143 ? 9.020 12.777 -3.082 1.00 62.94 143 LEU A N 1
ATOM 1068 C CA . LEU A 1 143 ? 8.473 11.612 -3.767 1.00 62.94 143 LEU A CA 1
ATOM 1069 C C . LEU A 1 143 ? 8.029 12.005 -5.184 1.00 62.94 143 LEU A C 1
ATOM 1071 O O . LEU A 1 143 ? 7.470 13.085 -5.390 1.00 62.94 143 LEU A O 1
ATOM 1075 N N . PRO A 1 144 ? 8.252 11.134 -6.185 1.00 68.69 144 PRO A N 1
ATOM 1076 C CA . PRO A 1 144 ? 7.633 11.325 -7.487 1.00 68.69 144 PRO A CA 1
ATOM 1077 C C . PRO A 1 144 ? 6.113 11.355 -7.312 1.00 68.69 144 PRO A C 1
ATOM 1079 O O . PRO A 1 144 ? 5.572 10.654 -6.456 1.00 68.69 144 PRO A O 1
ATOM 1082 N N . SER A 1 145 ? 5.418 12.133 -8.145 1.00 78.94 145 SER A N 1
ATOM 1083 C CA . SER A 1 145 ? 3.954 12.117 -8.147 1.00 78.94 145 SER A CA 1
ATOM 1084 C C . SER A 1 145 ? 3.459 10.683 -8.304 1.00 78.94 145 SER A C 1
ATOM 1086 O O . SER A 1 145 ? 3.855 10.000 -9.260 1.00 78.94 145 SER A O 1
ATOM 1088 N N . LEU A 1 146 ? 2.609 10.257 -7.380 1.00 83.88 146 LEU A N 1
ATOM 1089 C CA . LEU A 1 146 ? 2.064 8.916 -7.327 1.00 83.88 146 LEU A CA 1
ATOM 1090 C C . LEU A 1 146 ? 0.597 8.972 -7.729 1.00 83.88 146 LEU A C 1
ATOM 1092 O O . LEU A 1 146 ? -0.222 9.558 -7.029 1.00 83.88 146 LEU A O 1
ATOM 1096 N N . ARG A 1 147 ? 0.255 8.303 -8.824 1.00 91.12 147 ARG A N 1
ATOM 1097 C CA . ARG A 1 147 ? -1.136 8.056 -9.199 1.00 91.12 147 ARG A CA 1
ATOM 1098 C C . ARG A 1 147 ? -1.403 6.568 -9.110 1.00 91.12 147 ARG A C 1
ATOM 1100 O O . ARG A 1 147 ? -0.652 5.790 -9.674 1.00 91.12 147 ARG A O 1
ATOM 1107 N N . VAL A 1 148 ? -2.461 6.173 -8.422 1.00 93.44 148 VAL A N 1
ATOM 1108 C CA . VAL A 1 148 ? -2.924 4.791 -8.295 1.00 93.44 148 VAL A CA 1
ATOM 1109 C C . VAL A 1 148 ? -4.304 4.703 -8.927 1.00 93.44 148 VAL A C 1
ATOM 1111 O O . VAL A 1 148 ? -5.290 5.176 -8.366 1.00 93.44 148 VAL A O 1
ATOM 1114 N N . ARG A 1 149 ? -4.392 4.116 -10.120 1.00 94.00 149 ARG A N 1
ATOM 1115 C CA . ARG A 1 149 ? -5.659 4.044 -10.868 1.00 94.00 149 ARG A CA 1
ATOM 1116 C C . ARG A 1 149 ? -6.638 3.040 -10.273 1.00 94.00 149 ARG A C 1
ATOM 1118 O O . ARG A 1 149 ? -7.837 3.312 -10.254 1.00 94.00 149 ARG A O 1
ATOM 1125 N N . ALA A 1 150 ? -6.113 1.905 -9.825 1.00 96.19 150 ALA A N 1
ATOM 1126 C CA . ALA A 1 150 ? -6.854 0.856 -9.147 1.00 96.19 150 ALA A CA 1
ATOM 1127 C C . ALA A 1 150 ? -6.118 0.470 -7.860 1.00 96.19 150 ALA A C 1
ATOM 1129 O O . ALA A 1 150 ? -4.985 -0.002 -7.902 1.00 96.19 150 ALA A O 1
ATOM 1130 N N . LEU A 1 151 ? -6.758 0.692 -6.721 1.00 96.31 151 LEU A N 1
ATOM 1131 C CA . LEU A 1 151 ? -6.326 0.286 -5.393 1.00 96.31 151 LEU A CA 1
ATOM 1132 C C . LEU A 1 151 ? -7.260 -0.822 -4.914 1.00 96.31 151 LEU A C 1
ATOM 1134 O O . LEU A 1 151 ? -8.475 -0.654 -4.980 1.00 96.31 151 LEU A O 1
ATOM 1138 N N . ALA A 1 152 ? -6.700 -1.916 -4.416 1.00 97.25 152 ALA A N 1
ATOM 1139 C CA . ALA A 1 152 ? -7.433 -2.989 -3.764 1.00 97.25 152 ALA A CA 1
ATOM 1140 C C . ALA A 1 152 ? -6.729 -3.355 -2.452 1.00 97.25 152 ALA A C 1
ATOM 1142 O O . ALA A 1 152 ? -5.581 -3.786 -2.465 1.00 97.25 152 ALA A O 1
ATOM 1143 N N . LEU A 1 153 ? -7.411 -3.180 -1.327 1.00 96.62 153 LEU A N 1
ATOM 1144 C CA . LEU A 1 153 ? -6.999 -3.641 -0.007 1.00 96.62 153 LEU A CA 1
ATOM 1145 C C . LEU A 1 153 ? -7.925 -4.793 0.378 1.00 96.62 153 LEU A C 1
ATOM 1147 O O . LEU A 1 153 ? -9.142 -4.604 0.401 1.00 96.62 153 LEU A O 1
ATOM 1151 N N . THR A 1 154 ? -7.362 -5.965 0.653 1.00 96.75 154 THR A N 1
ATOM 1152 C CA . THR A 1 154 ? -8.119 -7.153 1.072 1.00 96.75 154 THR A CA 1
ATOM 1153 C C . THR A 1 154 ? -7.656 -7.590 2.451 1.00 96.75 154 THR A C 1
ATOM 1155 O O . THR A 1 154 ? -6.451 -7.644 2.709 1.00 96.75 154 THR A O 1
ATOM 1158 N N . ASP A 1 155 ? -8.608 -7.894 3.333 1.00 95.44 155 ASP A N 1
ATOM 1159 C CA . ASP A 1 155 ? -8.338 -8.331 4.707 1.00 95.44 155 ASP A CA 1
ATOM 1160 C C . ASP A 1 155 ? -7.408 -7.373 5.477 1.00 95.44 155 ASP A C 1
ATOM 1162 O O . ASP A 1 155 ? -6.549 -7.790 6.260 1.00 95.44 155 ASP A O 1
ATOM 1166 N N . ALA A 1 156 ? -7.555 -6.067 5.236 1.00 94.81 156 ALA A N 1
ATOM 1167 C CA . ALA A 1 156 ? -6.789 -5.073 5.966 1.00 94.81 156 ALA A CA 1
ATOM 1168 C C . ALA A 1 156 ? -7.299 -4.989 7.411 1.00 94.81 156 ALA A C 1
ATOM 1170 O O . ALA A 1 156 ? -8.496 -5.054 7.666 1.00 94.81 156 ALA A O 1
ATOM 1171 N N . ARG A 1 157 ? -6.394 -4.838 8.371 1.00 96.50 157 ARG A N 1
ATOM 1172 C CA . ARG A 1 157 ? -6.636 -4.749 9.807 1.00 96.50 157 ARG A CA 1
ATOM 1173 C C . ARG A 1 157 ? -6.075 -3.429 10.306 1.00 96.50 157 ARG A C 1
ATOM 1175 O O . ARG A 1 157 ? -4.876 -3.183 10.223 1.00 96.50 157 ARG A O 1
ATOM 1182 N N . LEU A 1 158 ? -6.946 -2.576 10.818 1.00 93.81 158 LEU A N 1
ATOM 1183 C CA . LEU A 1 158 ? -6.597 -1.238 11.265 1.00 93.81 158 LEU A CA 1
ATOM 1184 C C . LEU A 1 158 ? -6.867 -1.112 12.761 1.00 93.81 158 LEU A C 1
ATOM 1186 O O . LEU A 1 158 ? -8.003 -1.307 13.203 1.00 93.81 158 LEU A O 1
ATOM 1190 N N . ARG A 1 159 ? -5.842 -0.747 13.534 1.00 92.56 159 ARG A N 1
ATOM 1191 C CA . ARG A 1 159 ? -6.022 -0.253 14.900 1.00 92.56 159 ARG A CA 1
ATOM 1192 C C . ARG A 1 159 ? -6.076 1.267 14.853 1.00 92.56 159 ARG A C 1
ATOM 1194 O O . ARG A 1 159 ? -5.090 1.909 14.502 1.00 92.56 159 ARG A O 1
ATOM 1201 N N . VAL A 1 160 ? -7.240 1.827 15.170 1.00 89.19 160 VAL A N 1
ATOM 1202 C CA . VAL A 1 160 ? -7.468 3.283 15.154 1.00 89.19 160 VAL A CA 1
ATOM 1203 C C . VAL A 1 160 ? -7.147 3.910 16.511 1.00 89.19 160 VAL A C 1
ATOM 1205 O O . VAL A 1 160 ? -6.602 5.007 16.554 1.00 89.19 160 VAL A O 1
ATOM 1208 N N . ALA A 1 161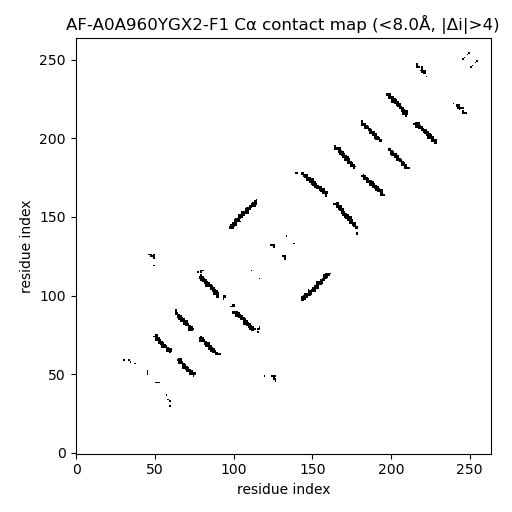 ? -7.420 3.189 17.601 1.00 89.06 161 ALA A N 1
ATOM 1209 C CA . ALA A 1 161 ? -7.087 3.577 18.968 1.00 89.06 161 ALA A CA 1
ATOM 1210 C C . ALA A 1 161 ? -6.643 2.344 19.787 1.00 89.06 161 ALA A C 1
ATOM 1212 O O . ALA A 1 161 ? -6.974 1.221 19.392 1.00 89.06 161 ALA A O 1
ATOM 1213 N N . PRO A 1 162 ? -5.887 2.516 20.889 1.00 87.19 162 PRO A N 1
ATOM 1214 C CA . PRO A 1 162 ? -5.361 1.401 21.690 1.00 87.19 162 PRO A CA 1
ATOM 1215 C C . PRO A 1 162 ? -6.444 0.548 22.363 1.00 87.19 162 PRO A C 1
ATOM 1217 O O . PRO A 1 162 ? -6.249 -0.644 22.584 1.00 87.19 162 PRO A O 1
ATOM 1220 N N . ASP A 1 163 ? -7.567 1.173 22.696 1.00 88.19 163 ASP A N 1
ATOM 1221 C CA . ASP A 1 163 ? -8.707 0.630 23.433 1.00 88.19 163 ASP A CA 1
ATOM 1222 C C . ASP A 1 163 ? -9.860 0.176 22.524 1.00 88.19 163 ASP A C 1
ATOM 1224 O O . ASP A 1 163 ? -10.785 -0.497 22.981 1.00 88.19 163 ASP A O 1
ATOM 1228 N N . LEU A 1 164 ? -9.799 0.503 21.230 1.00 83.25 164 LEU A N 1
ATOM 1229 C CA . LEU A 1 164 ? -10.810 0.109 20.255 1.00 83.25 164 LEU A CA 1
ATOM 1230 C C . LEU A 1 164 ? -10.486 -1.245 19.604 1.00 83.25 164 LEU A C 1
ATOM 1232 O O . LEU A 1 164 ? -9.316 -1.569 19.367 1.00 83.25 164 LEU A O 1
ATOM 1236 N N . PRO A 1 165 ? -11.518 -2.036 19.250 1.00 85.44 165 PRO A N 1
ATOM 1237 C CA . PRO A 1 165 ? -11.318 -3.290 18.540 1.00 85.44 165 PRO A CA 1
ATOM 1238 C C . PRO A 1 165 ? -10.686 -3.049 17.166 1.00 85.44 165 PRO A C 1
ATOM 1240 O O . PRO A 1 165 ? -10.900 -2.017 16.523 1.00 85.44 165 PRO A O 1
ATOM 1243 N N . LEU A 1 166 ? -9.940 -4.044 16.682 1.00 91.81 166 LEU A N 1
ATOM 1244 C CA . LEU A 1 166 ? -9.383 -4.013 15.334 1.00 91.81 166 LEU A CA 1
ATOM 1245 C C . LEU A 1 166 ? -10.504 -3.933 14.296 1.00 91.81 166 LEU A C 1
ATOM 1247 O O . LEU A 1 166 ? -11.477 -4.694 14.333 1.00 91.81 166 LEU A O 1
ATOM 1251 N N . LEU A 1 167 ? -10.339 -3.032 13.334 1.00 91.75 167 LEU A N 1
ATOM 1252 C CA . LEU A 1 167 ? -11.245 -2.899 12.203 1.00 91.75 167 LEU A CA 1
ATOM 1253 C C . LEU A 1 167 ? -10.720 -3.723 11.038 1.00 91.75 167 LEU A C 1
ATOM 1255 O O . LEU A 1 167 ? -9.596 -3.514 10.586 1.00 91.75 167 LEU A O 1
ATOM 1259 N N . ARG A 1 168 ? -11.546 -4.630 10.522 1.00 94.94 168 ARG A N 1
ATOM 1260 C CA . ARG A 1 168 ? -11.307 -5.288 9.240 1.00 94.94 168 ARG A CA 1
ATOM 1261 C C . ARG A 1 168 ? -11.863 -4.429 8.116 1.00 94.94 168 ARG A C 1
ATOM 1263 O O . ARG A 1 168 ? -13.002 -3.966 8.193 1.00 94.94 168 ARG A O 1
ATOM 1270 N N . LEU A 1 169 ? -11.057 -4.231 7.087 1.00 94.06 169 LEU A N 1
ATOM 1271 C CA . LEU A 1 169 ? -11.321 -3.344 5.972 1.00 94.06 169 LEU A CA 1
ATOM 1272 C C . LEU A 1 169 ? -11.041 -4.063 4.652 1.00 94.06 169 LEU A C 1
ATOM 1274 O O . LEU A 1 169 ? -9.935 -4.551 4.433 1.00 94.06 169 LEU A O 1
ATOM 1278 N N . ASP A 1 170 ? -12.031 -4.057 3.763 1.00 95.38 170 ASP A N 1
ATOM 1279 C CA . ASP A 1 170 ? -11.807 -4.303 2.339 1.00 95.38 170 ASP A CA 1
ATOM 1280 C C . ASP A 1 170 ? -12.103 -3.003 1.592 1.00 95.38 170 ASP A C 1
ATOM 1282 O O . ASP A 1 170 ? -13.178 -2.419 1.759 1.00 95.38 170 ASP A O 1
ATOM 1286 N N . LEU A 1 171 ? -11.166 -2.537 0.773 1.00 95.25 171 LEU A N 1
ATOM 1287 C CA . LEU A 1 171 ? -11.303 -1.288 0.027 1.00 95.25 171 LEU A CA 1
ATOM 1288 C C . LEU A 1 171 ? -10.938 -1.508 -1.435 1.00 95.25 171 LEU A C 1
ATOM 1290 O O . LEU A 1 171 ? -9.896 -2.069 -1.742 1.00 95.25 171 LEU A O 1
ATOM 1294 N N . ALA A 1 172 ? -11.771 -1.007 -2.336 1.00 96.31 172 ALA A N 1
ATOM 1295 C CA . ALA A 1 172 ? -11.479 -0.865 -3.751 1.00 96.31 172 ALA A CA 1
ATOM 1296 C C . ALA A 1 172 ? -11.620 0.609 -4.140 1.00 96.31 172 ALA A C 1
ATOM 1298 O O . ALA A 1 172 ? -12.544 1.285 -3.680 1.00 96.31 172 ALA A O 1
ATOM 1299 N N . GLY A 1 173 ? -10.717 1.122 -4.969 1.00 95.12 173 GLY A N 1
ATOM 1300 C CA . GLY A 1 173 ? -10.709 2.541 -5.301 1.00 95.12 173 GLY A CA 1
ATOM 1301 C C . GLY A 1 173 ? -9.557 2.981 -6.192 1.00 95.12 173 GLY A C 1
ATOM 1302 O O . GLY A 1 173 ? -9.028 2.209 -6.985 1.00 95.12 173 GLY A O 1
ATOM 1303 N N . GLY A 1 174 ? -9.144 4.231 -6.036 1.00 94.31 174 GLY A N 1
ATOM 1304 C CA . GLY A 1 174 ? -7.965 4.817 -6.664 1.00 94.31 174 GLY A CA 1
ATOM 1305 C C . GLY A 1 174 ? -7.510 6.048 -5.890 1.00 94.31 174 GLY A C 1
ATOM 1306 O O . GLY A 1 174 ? -8.291 6.651 -5.160 1.00 94.31 174 GLY A O 1
ATOM 1307 N N . ALA A 1 175 ? -6.250 6.431 -6.033 1.00 92.25 175 ALA A N 1
ATOM 1308 C CA . ALA A 1 175 ? -5.680 7.592 -5.363 1.00 92.25 175 ALA A CA 1
ATOM 1309 C C . ALA A 1 175 ? -4.857 8.425 -6.346 1.00 92.25 175 ALA A C 1
ATOM 1311 O O . ALA A 1 175 ? -4.220 7.888 -7.249 1.00 92.25 175 ALA A O 1
ATOM 1312 N N . ASP A 1 176 ? -4.842 9.735 -6.167 1.00 90.56 176 ASP A N 1
ATOM 1313 C CA . ASP A 1 176 ? -3.934 10.637 -6.867 1.00 90.56 176 ASP A CA 1
ATOM 1314 C C . ASP A 1 176 ? -3.230 11.503 -5.827 1.00 90.56 176 ASP A C 1
ATOM 1316 O O . ASP A 1 176 ? -3.871 12.257 -5.091 1.00 90.56 176 ASP A O 1
ATOM 1320 N N . VAL A 1 177 ? -1.916 11.337 -5.728 1.00 83.50 177 VAL A N 1
ATOM 1321 C CA . VAL A 1 177 ? -1.030 12.048 -4.811 1.00 83.50 177 VAL A CA 1
ATOM 1322 C C . VAL A 1 177 ? 0.047 12.711 -5.658 1.00 83.50 177 VAL A C 1
ATOM 1324 O O . VAL A 1 177 ? 1.163 12.213 -5.830 1.00 83.50 177 VAL A O 1
ATOM 1327 N N . ALA A 1 178 ? -0.308 13.855 -6.229 1.00 80.06 178 ALA A N 1
ATOM 1328 C CA . ALA A 1 178 ? 0.633 14.712 -6.927 1.00 80.06 178 ALA A CA 1
ATOM 1329 C C . ALA A 1 178 ? 1.132 15.820 -5.981 1.00 80.06 178 ALA A C 1
ATOM 1331 O O . ALA A 1 178 ? 0.326 16.403 -5.262 1.00 80.06 178 ALA A O 1
ATOM 1332 N N . PRO A 1 179 ? 2.429 16.180 -6.001 1.00 71.44 179 PRO A N 1
ATOM 1333 C CA . PRO A 1 179 ? 2.948 17.279 -5.183 1.00 71.44 179 PRO A CA 1
ATOM 1334 C C . PRO A 1 179 ? 2.322 18.633 -5.536 1.00 71.44 179 PRO A C 1
ATOM 1336 O O . PRO A 1 179 ? 2.257 19.527 -4.702 1.00 71.44 179 PRO A O 1
ATOM 1339 N N . THR A 1 180 ? 1.892 18.794 -6.790 1.00 78.50 180 THR A N 1
ATOM 1340 C CA . THR A 1 180 ? 1.419 20.066 -7.352 1.00 78.50 180 THR A CA 1
ATOM 1341 C C . THR A 1 180 ? -0.072 20.076 -7.678 1.00 78.50 180 THR A C 1
ATOM 1343 O O . THR A 1 180 ? -0.547 21.049 -8.259 1.00 78.50 180 THR A O 1
ATOM 1346 N N . ALA A 1 181 ? -0.809 19.004 -7.379 1.00 81.50 181 ALA A N 1
ATOM 1347 C CA . ALA A 1 181 ? -2.252 18.950 -7.598 1.00 81.50 181 ALA A CA 1
ATOM 1348 C C . ALA A 1 181 ? -2.964 18.537 -6.304 1.00 81.50 181 ALA A C 1
ATOM 1350 O O . ALA A 1 181 ? -2.358 17.844 -5.485 1.00 81.50 181 ALA A O 1
ATOM 1351 N N . PRO A 1 182 ? -4.236 18.932 -6.117 1.00 82.31 182 PRO A N 1
ATOM 1352 C CA . PRO A 1 182 ? -5.027 18.483 -4.981 1.00 82.31 182 PRO A CA 1
ATOM 1353 C C . PRO A 1 182 ? -5.019 16.960 -4.884 1.00 82.31 182 PRO A C 1
ATOM 1355 O O . PRO A 1 182 ? -5.303 16.269 -5.871 1.00 82.31 182 PRO A O 1
ATOM 1358 N N . ARG A 1 183 ? -4.706 16.435 -3.698 1.00 86.19 183 ARG A N 1
ATOM 1359 C CA . ARG A 1 183 ? -4.756 14.994 -3.458 1.00 86.19 183 ARG A CA 1
ATOM 1360 C C . ARG A 1 183 ? -6.197 14.522 -3.582 1.00 86.19 183 ARG A C 1
ATOM 1362 O O . ARG A 1 183 ? -7.127 15.209 -3.156 1.00 86.19 183 ARG A O 1
ATOM 1369 N N . SER A 1 184 ? -6.399 13.351 -4.171 1.00 88.88 184 SER A N 1
ATOM 1370 C CA . SER A 1 184 ? -7.730 12.755 -4.267 1.00 88.88 184 SER A CA 1
ATOM 1371 C C . SER A 1 184 ? -7.705 11.271 -3.946 1.00 88.88 184 SER A C 1
ATOM 1373 O O . SER A 1 184 ? -6.759 10.565 -4.287 1.00 88.88 184 SER A O 1
ATOM 1375 N N . LEU A 1 185 ? -8.757 10.799 -3.286 1.00 88.69 185 LEU A N 1
ATOM 1376 C CA . LEU A 1 185 ? -9.002 9.390 -3.015 1.00 88.69 185 LEU A CA 1
ATOM 1377 C C . LEU A 1 185 ? -10.405 9.052 -3.508 1.00 88.69 185 LEU A C 1
ATOM 1379 O O . LEU A 1 185 ? -11.399 9.545 -2.982 1.00 88.69 185 LEU A O 1
ATOM 1383 N N . ARG A 1 186 ? -10.485 8.204 -4.524 1.00 91.94 186 ARG A N 1
ATOM 1384 C CA . ARG A 1 186 ? -11.731 7.607 -4.991 1.00 91.94 186 ARG A CA 1
ATOM 1385 C C . ARG A 1 186 ? -11.919 6.276 -4.276 1.00 91.94 186 ARG A C 1
ATOM 1387 O O . ARG A 1 186 ? -11.036 5.426 -4.320 1.00 91.94 186 ARG A O 1
ATOM 1394 N N . ILE A 1 187 ? -13.060 6.093 -3.636 1.00 92.06 187 ILE A N 1
ATOM 1395 C CA . ILE A 1 187 ? -13.467 4.857 -2.977 1.00 92.06 187 ILE A CA 1
ATOM 1396 C C . ILE A 1 187 ? -14.642 4.309 -3.780 1.00 92.06 187 ILE A C 1
ATOM 1398 O O . ILE A 1 187 ? -15.732 4.875 -3.757 1.00 92.06 187 ILE A O 1
ATOM 1402 N N . ASP A 1 188 ? -14.395 3.221 -4.500 1.00 92.38 188 ASP A N 1
ATOM 1403 C CA . ASP A 1 188 ? -15.386 2.541 -5.339 1.00 92.38 188 ASP A CA 1
ATOM 1404 C C . ASP A 1 188 ? -16.170 1.495 -4.530 1.00 92.38 188 ASP A C 1
ATOM 1406 O O . ASP A 1 188 ? -17.322 1.190 -4.825 1.00 92.38 188 ASP A O 1
ATOM 1410 N N . SER A 1 189 ? -15.546 0.927 -3.496 1.00 92.06 189 SER A N 1
ATOM 1411 C CA . SER A 1 189 ? -16.209 0.074 -2.514 1.00 92.06 189 SER A CA 1
ATOM 1412 C C . SER A 1 189 ? -15.399 0.049 -1.231 1.00 92.06 189 SER A C 1
ATOM 1414 O O . SER A 1 189 ? -14.222 -0.288 -1.256 1.00 92.06 189 SER A O 1
ATOM 1416 N N . LEU A 1 190 ? -16.043 0.304 -0.102 1.00 92.12 190 LEU A N 1
ATOM 1417 C CA . LEU A 1 190 ? -15.465 0.108 1.222 1.00 92.12 190 LEU A CA 1
ATOM 1418 C C . LEU A 1 190 ? -16.356 -0.800 2.067 1.00 92.12 190 LEU A C 1
ATOM 1420 O O . LEU A 1 190 ? -17.564 -0.582 2.172 1.00 92.12 190 LEU A O 1
ATOM 1424 N N . ARG A 1 191 ? -15.740 -1.803 2.685 1.00 91.94 191 ARG A N 1
ATOM 1425 C CA . ARG A 1 191 ? -16.335 -2.666 3.704 1.00 91.94 191 ARG A CA 1
ATOM 1426 C C . ARG A 1 191 ? -15.575 -2.476 4.994 1.00 91.94 191 ARG A C 1
ATOM 1428 O O . ARG A 1 191 ? -14.357 -2.603 4.993 1.00 91.94 191 ARG A O 1
ATOM 1435 N N . LEU A 1 192 ? -16.290 -2.201 6.077 1.00 91.44 192 LEU A N 1
ATOM 1436 C CA . LEU A 1 192 ? -15.720 -2.093 7.416 1.00 91.44 192 LEU A CA 1
ATOM 1437 C C . LEU A 1 192 ? -16.457 -3.043 8.352 1.00 91.44 192 LEU A C 1
ATOM 1439 O O . LEU A 1 192 ? -17.688 -3.045 8.410 1.00 91.44 192 LEU A O 1
ATOM 1443 N N . ARG A 1 193 ? -15.698 -3.855 9.080 1.00 90.75 193 ARG A N 1
ATOM 1444 C CA . ARG A 1 193 ? -16.208 -4.817 10.058 1.00 90.75 193 ARG A CA 1
ATOM 1445 C C . ARG A 1 193 ? -15.312 -4.783 11.288 1.00 90.75 193 ARG A C 1
ATOM 1447 O O . ARG A 1 193 ? -14.171 -5.230 11.194 1.00 90.75 193 ARG A O 1
ATOM 1454 N N . PRO A 1 194 ? -15.771 -4.273 12.432 1.00 90.31 194 PRO A N 1
ATOM 1455 C CA . PRO A 1 194 ? -15.027 -4.445 13.669 1.00 90.31 194 PRO A CA 1
ATOM 1456 C C . PRO A 1 194 ? -14.957 -5.930 14.015 1.00 90.31 194 PRO A C 1
ATOM 1458 O O . PRO A 1 194 ? -15.906 -6.672 13.762 1.00 90.31 194 PRO A O 1
ATOM 1461 N N . GLN A 1 195 ? -13.835 -6.364 14.579 1.00 87.31 195 GLN A N 1
ATOM 1462 C CA . GLN A 1 195 ? -13.607 -7.773 14.896 1.00 87.31 195 GLN A CA 1
ATOM 1463 C C . GLN A 1 195 ? -14.653 -8.338 15.872 1.00 87.31 195 GLN A C 1
ATOM 1465 O O . GLN A 1 195 ? -15.097 -9.468 15.685 1.00 87.31 195 GLN A O 1
ATOM 1470 N N . ASP A 1 196 ? -15.093 -7.522 16.834 1.00 87.50 196 ASP A N 1
ATOM 1471 C CA . ASP A 1 196 ? -15.947 -7.951 17.950 1.00 87.50 196 ASP A CA 1
ATOM 1472 C C . ASP A 1 196 ? -17.288 -7.200 18.021 1.00 87.50 196 ASP A C 1
ATOM 1474 O O . ASP A 1 196 ? -17.961 -7.217 19.050 1.00 87.50 196 ASP A O 1
ATOM 1478 N N . ALA A 1 197 ? -17.695 -6.515 16.945 1.00 81.00 197 ALA A N 1
ATOM 1479 C CA . ALA A 1 197 ? -18.957 -5.777 16.924 1.00 81.00 197 ALA A CA 1
ATOM 1480 C C . ALA A 1 197 ? -20.016 -6.454 16.039 1.00 81.00 197 ALA A C 1
ATOM 1482 O O . ALA A 1 197 ? -19.691 -7.004 14.986 1.00 81.00 197 ALA A O 1
ATOM 1483 N N . PRO A 1 198 ? -21.307 -6.353 16.405 1.00 81.50 198 PRO A N 1
ATOM 1484 C CA . PRO A 1 198 ? -22.405 -6.916 15.619 1.00 81.50 198 PRO A CA 1
ATOM 1485 C C . PRO A 1 198 ? -22.759 -6.083 14.374 1.00 81.50 198 PRO A C 1
ATOM 1487 O O . PRO A 1 198 ? -23.638 -6.478 13.606 1.00 81.50 198 PRO A O 1
ATOM 1490 N N . TRP A 1 199 ? -22.115 -4.929 14.174 1.00 82.06 199 TRP A N 1
ATOM 1491 C CA . TRP A 1 199 ? -22.379 -4.035 13.051 1.00 82.06 199 TRP A CA 1
ATOM 1492 C C . TRP A 1 199 ? -21.327 -4.169 11.950 1.00 82.06 199 TRP A C 1
ATOM 1494 O O . TRP A 1 199 ? -20.158 -4.457 12.199 1.00 82.06 199 TRP A O 1
ATOM 1504 N N . ALA A 1 200 ? -21.748 -3.920 10.712 1.00 84.31 200 ALA A N 1
ATOM 1505 C CA . ALA A 1 200 ? -20.860 -3.856 9.560 1.00 84.31 200 ALA A CA 1
ATOM 1506 C C . ALA A 1 200 ? -21.304 -2.759 8.588 1.00 84.31 200 ALA A C 1
ATOM 1508 O O . ALA A 1 200 ? -22.498 -2.587 8.322 1.00 84.31 200 ALA A O 1
ATOM 1509 N N . LEU A 1 201 ? -20.328 -2.062 8.012 1.00 84.56 201 LEU A N 1
ATOM 1510 C CA . LEU A 1 201 ? -20.508 -1.285 6.791 1.00 84.56 201 LEU A CA 1
ATOM 1511 C C . LEU A 1 201 ? -20.252 -2.223 5.611 1.00 84.56 201 LEU A C 1
ATOM 1513 O O . LEU A 1 201 ? -19.137 -2.719 5.431 1.00 84.56 201 LEU A O 1
ATOM 1517 N N . GLU A 1 202 ? -21.283 -2.498 4.820 1.00 85.56 202 GLU A N 1
ATOM 1518 C CA . GLU A 1 202 ? -21.200 -3.485 3.735 1.00 85.56 202 GLU A CA 1
ATOM 1519 C C . GLU A 1 202 ? -20.751 -2.885 2.407 1.00 85.56 202 GLU A C 1
ATOM 1521 O O . GLU A 1 202 ? -20.251 -3.598 1.529 1.00 85.56 202 GLU A O 1
ATOM 1526 N N . HIS A 1 203 ? -20.976 -1.590 2.238 1.00 81.69 203 HIS A N 1
ATOM 1527 C CA . HIS A 1 203 ? -20.570 -0.863 1.055 1.00 81.69 203 HIS A CA 1
ATOM 1528 C C . HIS A 1 203 ? -20.585 0.626 1.365 1.00 81.69 203 HIS A C 1
ATOM 1530 O O . HIS A 1 203 ? -21.553 1.114 1.945 1.00 81.69 203 HIS A O 1
ATOM 1536 N N . LEU A 1 204 ? -19.532 1.325 0.960 1.00 83.44 204 LEU A N 1
ATOM 1537 C CA . LEU A 1 204 ? -19.482 2.774 0.885 1.00 83.44 204 LEU A CA 1
ATOM 1538 C C . LEU A 1 204 ? -18.747 3.188 -0.389 1.00 83.44 204 LEU A C 1
ATOM 1540 O O . LEU A 1 204 ? -17.661 2.679 -0.670 1.00 83.44 204 LEU A O 1
ATOM 1544 N N . ILE A 1 205 ? -19.345 4.131 -1.114 1.00 84.38 205 ILE A N 1
ATOM 1545 C CA . ILE A 1 205 ? -18.727 4.859 -2.224 1.00 84.38 205 ILE A CA 1
ATOM 1546 C C . ILE A 1 205 ? -18.450 6.278 -1.737 1.00 84.38 205 ILE A C 1
ATOM 1548 O O . ILE A 1 205 ? -19.295 6.867 -1.065 1.00 84.38 205 ILE A O 1
ATOM 1552 N N . ALA A 1 206 ? -17.272 6.816 -2.043 1.00 84.06 206 ALA A N 1
ATOM 1553 C CA . ALA A 1 206 ? -16.909 8.185 -1.689 1.00 84.06 206 ALA A CA 1
ATOM 1554 C C . ALA A 1 206 ? -15.823 8.729 -2.623 1.00 84.06 206 ALA A C 1
ATOM 1556 O O . ALA A 1 206 ? -15.030 7.979 -3.186 1.00 84.06 206 ALA A O 1
ATOM 1557 N N . THR A 1 207 ? -15.748 10.050 -2.773 1.00 84.88 207 THR A N 1
ATOM 1558 C CA . THR A 1 207 ? -14.598 10.714 -3.400 1.00 84.88 207 THR A CA 1
ATOM 1559 C C . THR A 1 207 ? -14.097 11.796 -2.463 1.00 84.88 207 THR A C 1
ATOM 1561 O O . THR A 1 207 ? -14.751 12.812 -2.276 1.00 84.88 207 THR A O 1
ATOM 1564 N N . LEU A 1 208 ? -12.929 11.583 -1.871 1.00 83.56 208 LEU A N 1
ATOM 1565 C CA . LEU A 1 208 ? -12.264 12.575 -1.041 1.00 83.56 208 LEU A CA 1
ATOM 1566 C C . LEU A 1 208 ? -11.333 13.400 -1.924 1.00 83.56 208 LEU A C 1
ATOM 1568 O O . LEU A 1 208 ? -10.623 12.862 -2.778 1.00 83.56 208 LEU A O 1
ATOM 1572 N N . ARG A 1 209 ? -11.327 14.709 -1.715 1.00 82.50 209 ARG A N 1
ATOM 1573 C CA . ARG A 1 209 ? -10.367 15.631 -2.318 1.00 82.50 209 ARG A CA 1
ATOM 1574 C C . ARG A 1 209 ? -9.804 16.504 -1.216 1.00 82.50 209 ARG A C 1
ATOM 1576 O O . ARG A 1 209 ? -10.483 16.747 -0.230 1.00 82.50 209 ARG A O 1
ATOM 1583 N N . GLU A 1 210 ? -8.562 16.921 -1.365 1.00 79.25 210 GLU A N 1
ATOM 1584 C CA . GLU A 1 210 ? -7.959 17.918 -0.493 1.00 79.25 210 GLU A CA 1
ATOM 1585 C C . GLU A 1 210 ? -8.399 19.311 -0.958 1.00 79.25 210 GLU A C 1
ATOM 1587 O O . GLU A 1 210 ? -8.044 19.748 -2.055 1.00 79.25 210 GLU A O 1
ATOM 1592 N N . GLU A 1 211 ? -9.205 20.003 -0.153 1.00 75.25 211 GLU A N 1
ATOM 1593 C CA . GLU A 1 211 ? -9.475 21.428 -0.347 1.00 75.25 211 GLU A CA 1
ATOM 1594 C C . GLU A 1 211 ? -8.296 22.274 0.154 1.00 75.25 211 GLU A C 1
ATOM 1596 O O . GLU A 1 211 ? -7.667 21.983 1.173 1.00 75.25 211 GLU A O 1
ATOM 1601 N N . SER A 1 212 ? -7.978 23.345 -0.576 1.00 63.62 212 SER A N 1
ATOM 1602 C CA . SER A 1 212 ? -6.845 24.219 -0.266 1.00 63.62 212 SER A CA 1
ATOM 1603 C C . SER A 1 212 ? -6.930 24.759 1.167 1.00 63.62 212 SER A C 1
ATOM 1605 O O . SER A 1 212 ? -7.821 25.549 1.475 1.00 63.62 212 SER A O 1
ATOM 1607 N N . GLY A 1 213 ? -5.983 24.367 2.022 1.00 65.12 213 GLY A N 1
ATOM 1608 C CA . GLY A 1 213 ? -5.851 24.879 3.391 1.00 65.12 213 GLY A CA 1
ATOM 1609 C C . GLY A 1 213 ? -6.459 24.008 4.496 1.00 65.12 213 GLY A C 1
ATOM 1610 O O . GLY A 1 213 ? -6.296 24.359 5.663 1.00 65.12 213 GLY A O 1
ATOM 1611 N N . ALA A 1 214 ? -7.098 22.876 4.177 1.00 57.53 214 ALA A N 1
ATOM 1612 C CA . ALA A 1 214 ? -7.551 21.906 5.176 1.00 57.53 214 ALA A CA 1
ATOM 1613 C C . ALA A 1 214 ? -7.194 20.472 4.745 1.00 57.53 214 ALA A C 1
ATOM 1615 O O . ALA A 1 214 ? -7.595 20.051 3.657 1.00 57.53 214 ALA A O 1
ATOM 1616 N N . PRO A 1 215 ? -6.474 19.692 5.574 1.00 56.34 215 PRO A N 1
ATOM 1617 C CA . PRO A 1 215 ? -6.151 18.314 5.228 1.00 56.34 215 PRO A CA 1
ATOM 1618 C C . PRO A 1 215 ? -7.451 17.508 5.074 1.00 56.34 215 PRO A C 1
ATOM 1620 O O . PRO A 1 215 ? -8.202 17.340 6.031 1.00 56.34 215 PRO A O 1
ATOM 1623 N N . TRP A 1 216 ? -7.705 17.019 3.855 1.00 57.16 216 TRP A N 1
ATOM 1624 C CA . TRP A 1 216 ? -8.799 16.095 3.505 1.00 57.16 216 TRP A CA 1
ATOM 1625 C C . TRP A 1 216 ? -10.239 16.594 3.730 1.00 57.16 216 TRP A C 1
ATOM 1627 O O . TRP A 1 216 ? -11.149 15.782 3.906 1.00 57.16 216 TRP A O 1
ATOM 1637 N N . ALA A 1 217 ? -10.487 17.906 3.673 1.00 50.31 217 ALA A N 1
ATOM 1638 C CA . ALA A 1 217 ? -11.855 18.411 3.553 1.00 50.31 217 ALA A CA 1
ATOM 1639 C C . ALA A 1 217 ? -12.380 18.125 2.137 1.00 50.31 217 ALA A C 1
ATOM 1641 O O . ALA A 1 217 ? -11.876 18.693 1.174 1.00 50.31 217 ALA A O 1
ATOM 1642 N N . GLY A 1 218 ? -13.360 17.227 2.007 1.00 50.94 218 GLY A N 1
ATOM 1643 C CA . GLY A 1 218 ? -13.907 16.829 0.712 1.00 50.94 218 GLY A CA 1
ATOM 1644 C C . GLY A 1 218 ? -15.403 16.532 0.747 1.00 50.94 218 GLY A C 1
ATOM 1645 O O . GLY A 1 218 ? -15.988 16.264 1.797 1.00 50.94 218 GLY A O 1
ATOM 1646 N N . GLU A 1 219 ? -16.023 16.572 -0.431 1.00 51.72 219 GLU A N 1
ATOM 1647 C CA . GLU A 1 219 ? -17.425 16.211 -0.622 1.00 51.72 219 GLU A CA 1
ATOM 1648 C C . GLU A 1 219 ? -17.593 14.690 -0.571 1.00 51.72 219 GLU A C 1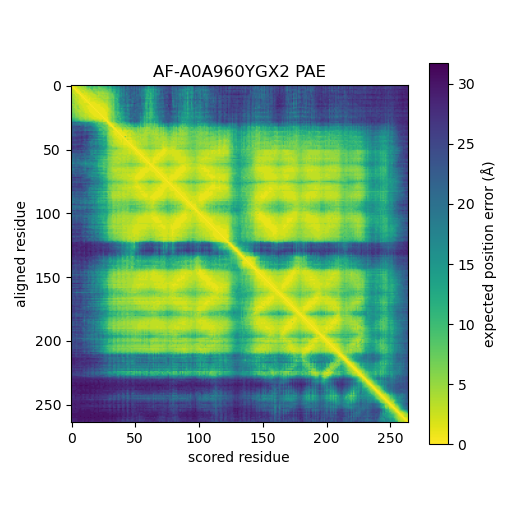
ATOM 1650 O O . GLU A 1 219 ? -17.345 13.968 -1.536 1.00 51.72 219 GLU A O 1
ATOM 1655 N N . VAL A 1 220 ? -18.028 14.186 0.581 1.00 52.91 220 VAL A N 1
ATOM 1656 C CA . VAL A 1 220 ? -18.355 12.772 0.729 1.00 52.91 220 VAL A CA 1
ATOM 1657 C C . VAL A 1 220 ? -19.773 12.538 0.208 1.00 52.91 220 VAL A C 1
ATOM 1659 O O . VAL A 1 220 ? -20.753 12.737 0.920 1.00 52.91 220 VAL A O 1
ATOM 1662 N N . ALA A 1 221 ? -19.896 12.111 -1.048 1.00 52.81 221 ALA A N 1
ATOM 1663 C CA . ALA A 1 221 ? -21.149 11.556 -1.553 1.00 52.81 221 ALA A CA 1
ATOM 1664 C C . ALA A 1 221 ? -21.327 10.142 -0.980 1.00 52.81 221 ALA A C 1
ATOM 1666 O O . ALA A 1 221 ? -20.911 9.164 -1.594 1.00 52.81 221 ALA A O 1
ATOM 1667 N N . LEU A 1 222 ? -21.880 10.043 0.231 1.00 55.47 222 LEU A N 1
ATOM 1668 C CA . LEU A 1 222 ? -22.100 8.765 0.906 1.00 55.47 222 LEU A CA 1
ATOM 1669 C C . LEU A 1 222 ? -23.291 8.039 0.270 1.00 55.47 222 LEU A C 1
ATOM 1671 O O . LEU A 1 222 ? -24.441 8.413 0.482 1.00 55.47 222 LEU A O 1
ATOM 1675 N N . ALA A 1 223 ? -23.018 6.957 -0.451 1.00 60.62 223 ALA A N 1
ATOM 1676 C CA . ALA A 1 223 ? -24.006 5.919 -0.724 1.00 60.62 223 ALA A CA 1
ATOM 1677 C C . ALA A 1 223 ? -23.565 4.662 0.030 1.00 60.62 223 ALA A C 1
ATOM 1679 O O . ALA A 1 223 ? -22.580 4.027 -0.355 1.00 60.62 223 ALA A O 1
ATOM 1680 N N . GLY A 1 224 ? -24.243 4.341 1.137 1.00 60.03 224 GLY A N 1
ATOM 1681 C CA . GLY A 1 224 ? -23.832 3.251 2.018 1.00 60.03 224 GLY A CA 1
ATOM 1682 C C . GLY A 1 224 ? -24.960 2.328 2.460 1.00 60.03 224 GLY A C 1
ATOM 1683 O O . GLY A 1 224 ? -26.110 2.744 2.580 1.00 60.03 224 GLY A O 1
ATOM 1684 N N . ARG A 1 225 ? -24.624 1.057 2.711 1.00 69.69 225 ARG A N 1
ATOM 1685 C CA . ARG A 1 225 ? -25.515 0.085 3.367 1.00 69.69 225 ARG A CA 1
ATOM 1686 C C . ARG A 1 225 ? -24.891 -0.379 4.677 1.00 69.69 225 ARG A C 1
ATOM 1688 O O . ARG A 1 225 ? -23.755 -0.856 4.694 1.00 69.69 225 ARG A O 1
ATOM 1695 N N . PHE A 1 226 ? -25.657 -0.255 5.753 1.00 71.44 226 PHE A N 1
ATOM 1696 C CA . PHE A 1 226 ? -25.281 -0.691 7.093 1.00 71.44 226 PHE A CA 1
ATOM 1697 C C . PHE A 1 226 ? -26.117 -1.906 7.482 1.00 71.44 226 PHE A C 1
ATOM 1699 O O . PHE A 1 226 ? -27.315 -1.953 7.203 1.00 71.44 226 PHE A O 1
ATOM 1706 N N . ARG A 1 227 ? -25.495 -2.878 8.152 1.00 71.94 227 ARG A N 1
ATOM 1707 C CA . ARG A 1 227 ? -26.185 -4.042 8.719 1.00 71.94 227 ARG A CA 1
ATOM 1708 C C . ARG A 1 227 ? -25.924 -4.125 10.217 1.00 71.94 227 ARG A C 1
ATOM 1710 O O . ARG A 1 227 ? -24.799 -3.908 10.658 1.00 71.94 227 ARG A O 1
ATOM 1717 N N . GLY A 1 228 ? -26.960 -4.468 10.987 1.00 58.72 228 GLY A N 1
ATOM 1718 C CA . GLY A 1 228 ? -26.845 -4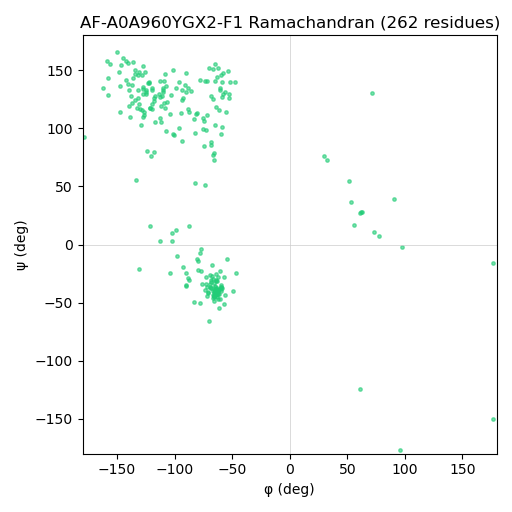.722 12.430 1.00 58.72 228 GLY A CA 1
ATOM 1719 C C . GLY A 1 228 ? -26.743 -3.465 13.296 1.00 58.72 228 GLY A C 1
ATOM 1720 O O . GLY A 1 228 ? -26.551 -3.571 14.501 1.00 58.72 228 GLY A O 1
ATOM 1721 N N . LEU A 1 229 ? -26.912 -2.278 12.709 1.00 58.72 229 LEU A N 1
ATOM 1722 C CA . LEU A 1 229 ? -26.913 -1.000 13.419 1.00 58.72 229 LEU A CA 1
ATOM 1723 C C . LEU A 1 229 ? -28.300 -0.734 14.041 1.00 58.72 229 LEU A C 1
ATOM 1725 O O . LEU A 1 229 ? -28.924 0.290 13.800 1.00 58.72 229 LEU A O 1
ATOM 1729 N N . HIS A 1 230 ? -28.815 -1.691 14.814 1.00 47.97 230 HIS A N 1
ATOM 1730 C CA . HIS A 1 230 ? -30.061 -1.550 15.569 1.00 47.97 230 HIS A CA 1
ATOM 1731 C C . HIS A 1 230 ? -29.716 -1.411 17.052 1.00 47.97 230 HIS A C 1
ATOM 1733 O O . HIS A 1 230 ? -29.453 -2.421 17.693 1.00 47.97 230 HIS A O 1
ATOM 1739 N N . ALA A 1 231 ? -29.678 -0.171 17.565 1.00 39.66 231 ALA A N 1
ATOM 1740 C CA . ALA A 1 231 ? -29.985 0.158 18.973 1.00 39.66 231 ALA A CA 1
ATOM 1741 C C . ALA A 1 231 ? -29.789 1.642 19.362 1.00 39.66 231 ALA A C 1
ATOM 1743 O O . ALA A 1 231 ? -30.298 2.032 20.404 1.00 39.66 231 ALA A O 1
ATOM 1744 N N . GLY A 1 232 ? -29.085 2.482 18.586 1.00 38.12 232 GLY A N 1
ATOM 1745 C CA . GLY A 1 232 ? -28.740 3.846 19.052 1.00 38.12 232 GLY A CA 1
ATOM 1746 C C . GLY A 1 232 ? -29.019 5.010 18.100 1.00 38.12 232 GLY A C 1
ATOM 1747 O O . GLY A 1 232 ? -29.156 6.141 18.550 1.00 38.12 232 GLY A O 1
ATOM 1748 N N . LEU A 1 233 ? -29.133 4.759 16.795 1.00 43.47 233 LEU A N 1
ATOM 1749 C CA . LEU A 1 233 ? -29.416 5.784 15.788 1.00 43.47 233 LEU A CA 1
ATOM 1750 C C . LEU A 1 233 ? -30.748 5.441 15.129 1.00 43.47 233 LEU A C 1
ATOM 1752 O O . LEU A 1 233 ? -30.796 4.837 14.061 1.00 43.47 233 LEU A O 1
ATOM 1756 N N . ALA A 1 234 ? -31.841 5.782 15.809 1.00 34.69 234 ALA A N 1
ATOM 1757 C CA . ALA A 1 234 ? -33.171 5.807 15.218 1.00 34.69 234 ALA A CA 1
ATOM 1758 C C . ALA A 1 234 ? -33.223 6.908 14.143 1.00 34.69 234 ALA A C 1
ATOM 1760 O O . ALA A 1 234 ? -33.704 8.012 14.370 1.00 34.69 234 ALA A O 1
ATOM 1761 N N . ALA A 1 235 ? -32.679 6.596 12.974 1.00 37.12 235 ALA A N 1
ATOM 1762 C CA . ALA A 1 235 ? -32.946 7.272 11.715 1.00 37.12 235 ALA A CA 1
ATOM 1763 C C . ALA A 1 235 ? -33.195 6.188 10.654 1.00 37.12 235 ALA A C 1
ATOM 1765 O O . ALA A 1 235 ? -32.527 6.106 9.626 1.00 37.12 235 ALA A O 1
ATOM 1766 N N . GLU A 1 236 ? -34.160 5.305 1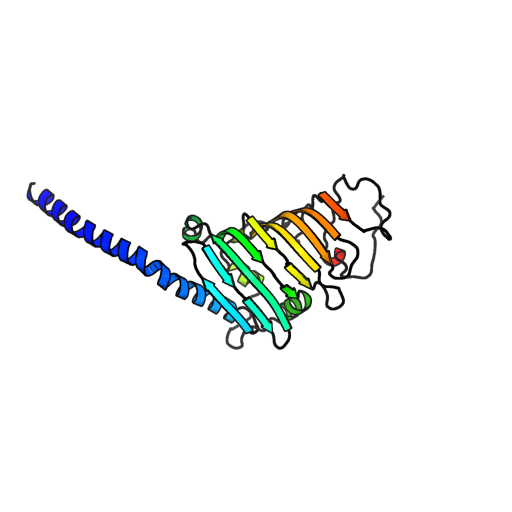0.937 1.00 37.09 236 GLU A N 1
ATOM 1767 C CA . GLU A 1 236 ? -34.862 4.549 9.899 1.00 37.09 236 GLU A CA 1
ATOM 1768 C C . GLU A 1 236 ? -35.711 5.541 9.099 1.00 37.09 236 GLU A C 1
ATOM 1770 O O . GLU A 1 236 ? -36.872 5.807 9.392 1.00 37.09 236 GLU A O 1
ATOM 1775 N N . GLY A 1 237 ? -35.077 6.156 8.110 1.00 33.03 237 GLY A N 1
ATOM 1776 C CA . GLY A 1 237 ? -35.709 7.101 7.207 1.00 33.03 237 GLY A CA 1
ATOM 1777 C C . GLY A 1 237 ? -34.687 7.566 6.190 1.00 33.03 237 GLY A C 1
ATOM 1778 O O . GLY A 1 237 ? -33.928 8.481 6.469 1.00 33.03 237 GLY A O 1
ATOM 1779 N N . ALA A 1 238 ? -34.634 6.876 5.049 1.00 35.81 238 ALA A N 1
ATOM 1780 C CA . ALA A 1 238 ? -34.015 7.322 3.801 1.00 35.81 238 ALA A CA 1
ATOM 1781 C C . ALA A 1 238 ? -32.814 8.285 3.950 1.00 35.81 238 ALA A C 1
ATOM 1783 O O . ALA A 1 238 ? -32.902 9.467 3.634 1.00 35.81 238 ALA A O 1
ATOM 1784 N N . LEU A 1 239 ? -31.644 7.757 4.320 1.00 41.81 239 LEU A N 1
ATOM 1785 C CA . LEU A 1 239 ? -30.356 8.426 4.094 1.00 41.81 239 LEU A CA 1
ATOM 1786 C C . LEU A 1 239 ? -29.967 8.354 2.602 1.00 41.81 239 LEU A C 1
ATOM 1788 O O . LEU A 1 239 ? -28.899 7.863 2.246 1.00 41.81 239 LEU A O 1
ATOM 1792 N N . GLN A 1 240 ? -30.884 8.756 1.716 1.00 38.88 240 GLN A N 1
ATOM 1793 C CA . GLN A 1 240 ? -30.656 8.860 0.270 1.00 38.88 240 GLN A CA 1
ATOM 1794 C C . GLN A 1 240 ? -30.191 10.258 -0.148 1.00 38.88 240 GLN A C 1
ATOM 1796 O O . GLN A 1 240 ? -29.541 10.381 -1.183 1.00 38.88 240 GLN A O 1
ATOM 1801 N N . ASP A 1 241 ? -30.413 11.277 0.683 1.00 34.62 241 ASP A N 1
ATOM 1802 C CA . ASP A 1 241 ? -29.999 12.642 0.379 1.00 34.62 241 ASP A CA 1
ATOM 1803 C C . ASP A 1 241 ? -28.713 12.992 1.128 1.00 34.62 241 ASP A C 1
ATOM 1805 O O . ASP A 1 241 ? -28.716 13.373 2.296 1.00 34.62 241 ASP A O 1
ATOM 1809 N N . SER A 1 242 ? -27.592 12.812 0.421 1.00 35.28 242 SER A N 1
ATOM 1810 C CA . SER A 1 242 ? -26.324 13.536 0.597 1.00 35.28 242 SER A CA 1
ATOM 1811 C C . SER A 1 242 ? -26.011 13.961 2.034 1.00 35.28 242 SER A C 1
ATOM 1813 O O . SER A 1 242 ? -26.050 15.147 2.372 1.00 35.28 242 SER A O 1
ATOM 1815 N N . LEU A 1 243 ? -25.649 13.006 2.890 1.00 38.72 243 LEU A N 1
ATOM 1816 C CA . LEU A 1 243 ? -25.105 13.360 4.190 1.00 38.72 243 LEU A CA 1
ATOM 1817 C C . LEU A 1 243 ? -23.687 13.895 3.958 1.00 38.72 243 LEU A C 1
ATOM 1819 O O . LEU A 1 243 ? -22.739 13.136 3.773 1.00 38.72 243 LEU A O 1
ATOM 1823 N N . ARG A 1 244 ? -23.544 15.226 3.916 1.00 37.09 244 ARG A N 1
ATOM 1824 C CA . ARG A 1 244 ? -22.240 15.894 4.001 1.00 37.09 244 ARG A CA 1
ATOM 1825 C C . ARG A 1 244 ? -21.689 15.650 5.403 1.00 37.09 244 ARG A C 1
ATOM 1827 O O . ARG A 1 244 ? -21.741 16.528 6.261 1.00 37.09 244 ARG A O 1
ATOM 1834 N N . LEU A 1 245 ? -21.167 14.449 5.653 1.00 39.84 245 LEU A N 1
ATOM 1835 C CA . LEU A 1 245 ? -20.275 14.246 6.783 1.00 39.84 245 LEU A CA 1
ATOM 1836 C C . LEU A 1 245 ? -19.043 15.084 6.479 1.00 39.84 245 LEU A C 1
ATOM 1838 O O . LEU A 1 245 ? -18.187 14.693 5.686 1.00 39.84 245 LEU A O 1
ATOM 1842 N N . ARG A 1 246 ? -18.939 16.245 7.131 1.00 35.09 246 ARG A N 1
ATOM 1843 C CA . ARG A 1 246 ? -17.619 16.769 7.451 1.00 35.09 246 ARG A CA 1
ATOM 1844 C C . ARG A 1 246 ? -16.972 15.699 8.317 1.00 35.09 246 ARG A C 1
ATOM 1846 O O . ARG A 1 246 ? -17.203 15.646 9.523 1.00 35.09 246 ARG A O 1
ATOM 1853 N N . LEU A 1 247 ? -16.192 14.830 7.680 1.00 38.91 247 LEU A N 1
ATOM 1854 C CA . LEU A 1 247 ? -15.194 14.012 8.346 1.00 38.91 247 LEU A CA 1
ATOM 1855 C C . LEU A 1 247 ? -14.139 14.985 8.879 1.00 38.91 247 LEU A C 1
ATOM 1857 O O . LEU A 1 247 ? -13.054 15.131 8.330 1.00 38.91 247 LEU A O 1
ATOM 1861 N N . SER A 1 248 ? -14.493 15.726 9.930 1.00 32.62 248 SER A N 1
ATOM 1862 C CA . SER A 1 248 ? -13.480 16.245 10.828 1.00 32.62 248 SER A CA 1
ATOM 1863 C C . SER A 1 248 ? -12.749 15.015 11.371 1.00 32.62 248 SER A C 1
ATOM 1865 O O . SER A 1 248 ? -13.426 14.031 11.689 1.00 32.62 248 SER A O 1
ATOM 1867 N N . PRO A 1 249 ? -11.416 15.034 11.523 1.00 33.38 249 PRO A N 1
ATOM 1868 C CA . PRO A 1 249 ? -10.689 13.986 12.243 1.00 33.38 249 PRO A CA 1
ATOM 1869 C C . PRO A 1 249 ? -11.343 13.633 13.596 1.00 33.38 249 PRO A C 1
ATOM 1871 O O . PRO A 1 249 ? -11.241 12.507 14.064 1.00 33.38 249 PRO A O 1
ATOM 1874 N N . VAL A 1 250 ? -12.098 14.575 14.174 1.00 30.39 250 VAL A N 1
ATOM 1875 C CA . VAL A 1 250 ? -12.883 14.447 15.410 1.00 30.39 250 VAL A CA 1
ATOM 1876 C C . VAL A 1 250 ? -14.095 13.497 15.288 1.00 30.39 250 VAL A C 1
ATOM 1878 O O . VAL A 1 250 ? -14.437 12.817 16.252 1.00 30.39 250 VAL A O 1
ATOM 1881 N N . ALA A 1 251 ? -14.733 13.389 14.117 1.00 33.78 251 ALA A N 1
ATOM 1882 C CA . ALA A 1 251 ? -16.013 12.684 13.936 1.00 33.78 251 ALA A CA 1
ATOM 1883 C C . ALA A 1 251 ? -15.902 11.145 13.881 1.00 33.78 251 ALA A C 1
ATOM 1885 O O . ALA A 1 251 ? -16.920 10.457 13.899 1.00 33.78 251 ALA A O 1
ATOM 1886 N N . LEU A 1 252 ? -14.683 10.595 13.848 1.00 35.88 252 LEU A N 1
ATOM 1887 C CA . LEU A 1 252 ? -14.418 9.152 13.950 1.00 35.88 252 LEU A CA 1
ATOM 1888 C C . LEU A 1 252 ? -14.275 8.666 15.408 1.00 35.88 252 LEU A C 1
ATOM 1890 O O . LEU A 1 252 ? -13.798 7.557 15.634 1.00 35.88 252 LEU A O 1
ATOM 1894 N N . GLY A 1 253 ? -14.714 9.469 16.385 1.00 29.98 253 GLY A N 1
ATOM 1895 C CA . GLY A 1 253 ? -14.717 9.103 17.806 1.00 29.98 253 GLY A CA 1
ATOM 1896 C C . GLY A 1 253 ? -13.437 9.485 18.549 1.00 29.98 253 GLY A C 1
ATOM 1897 O O . GLY A 1 253 ? -12.973 8.716 19.381 1.00 29.98 253 GLY A O 1
ATOM 1898 N N . LEU A 1 254 ? -12.857 10.654 18.247 1.00 39.06 254 LEU A N 1
ATOM 1899 C CA . LEU A 1 254 ? -11.646 11.156 18.919 1.00 39.06 254 LEU A CA 1
ATOM 1900 C C . LEU A 1 254 ? -11.901 12.255 19.970 1.00 39.06 254 LEU A C 1
ATOM 1902 O O . LEU A 1 254 ? -10.942 12.828 20.480 1.00 39.06 254 LEU A O 1
ATOM 1906 N N . ALA A 1 255 ? -13.152 12.537 20.342 1.00 28.44 255 ALA A N 1
ATOM 1907 C CA . ALA A 1 255 ? -13.455 13.319 21.543 1.00 28.44 255 ALA A CA 1
ATOM 1908 C C . ALA A 1 255 ? -14.883 13.060 22.040 1.00 28.44 255 ALA A C 1
ATOM 1910 O O . ALA A 1 255 ? -15.805 12.911 21.232 1.00 28.44 255 ALA A O 1
ATOM 1911 N N . ASP A 1 256 ? -15.042 13.048 23.366 1.00 33.31 256 ASP A N 1
ATOM 1912 C CA . ASP A 1 256 ? -16.326 13.200 24.049 1.00 33.31 256 ASP A CA 1
ATOM 1913 C C . ASP A 1 256 ? -17.102 14.395 23.473 1.00 33.31 256 ASP A C 1
ATOM 1915 O O . ASP A 1 256 ? -16.532 15.421 23.099 1.00 33.31 256 ASP A O 1
ATOM 1919 N N . GLY A 1 257 ? -18.409 14.196 23.320 1.00 32.69 257 GLY A N 1
ATOM 1920 C CA . GLY A 1 257 ? -19.240 14.917 22.368 1.00 32.69 257 GLY A CA 1
ATOM 1921 C C . GLY A 1 257 ? -19.412 16.419 22.579 1.00 32.69 257 GLY A C 1
ATOM 1922 O O . GLY A 1 257 ? -19.445 16.924 23.692 1.00 32.69 257 GLY A O 1
ATOM 1923 N N . GLU A 1 258 ? -19.707 17.089 21.467 1.00 28.50 258 GLU A N 1
ATOM 1924 C CA . GLU A 1 258 ? -20.682 18.175 21.417 1.00 28.50 258 GLU A CA 1
ATOM 1925 C C . GLU A 1 258 ? -21.356 18.156 20.037 1.00 28.50 258 GLU A C 1
ATOM 1927 O O . GLU A 1 258 ? -20.726 18.344 18.994 1.00 28.50 258 GLU A O 1
ATOM 1932 N N . VAL A 1 259 ? -22.657 17.859 20.024 1.00 31.50 259 VAL A N 1
ATOM 1933 C CA . VAL A 1 259 ? -23.506 17.979 18.836 1.00 31.50 259 VAL A CA 1
ATOM 1934 C C . VAL A 1 259 ? -23.938 19.438 18.754 1.00 31.50 259 VAL A C 1
ATOM 1936 O O . VAL A 1 259 ? -24.759 19.886 19.551 1.00 31.50 259 VAL A O 1
ATOM 1939 N N . TRP A 1 260 ? -23.391 20.189 17.798 1.00 28.53 260 TRP A N 1
ATOM 1940 C CA . TRP A 1 260 ? -23.901 21.526 17.497 1.00 28.53 260 TRP A CA 1
ATOM 1941 C C . TRP A 1 260 ? -25.298 21.403 16.871 1.00 28.53 260 TRP A C 1
ATOM 1943 O O . TRP A 1 260 ? -25.448 20.663 15.892 1.00 28.53 260 TRP A O 1
ATOM 1953 N N . PRO A 1 261 ? -26.326 22.106 17.380 1.00 30.05 261 PRO A N 1
ATOM 1954 C CA . PRO A 1 261 ? -27.608 22.154 16.696 1.00 30.05 261 PRO A CA 1
ATOM 1955 C C . PRO A 1 261 ? -27.458 22.903 15.361 1.00 30.05 261 PRO A C 1
ATOM 1957 O O . PRO A 1 261 ? -26.599 23.786 15.242 1.00 30.05 261 PRO A O 1
ATOM 1960 N N . PRO A 1 262 ? -28.281 22.577 14.348 1.00 31.66 262 PRO A N 1
ATOM 1961 C CA . PRO A 1 262 ? -28.312 23.344 13.112 1.00 31.66 262 PRO A CA 1
ATOM 1962 C C . PRO A 1 262 ? -28.706 24.791 13.423 1.00 31.66 262 PRO A C 1
ATOM 1964 O O . PRO A 1 262 ? -29.633 25.041 14.195 1.00 31.66 262 PRO A O 1
ATOM 1967 N N . ALA A 1 263 ? -27.982 25.740 12.828 1.00 36.12 263 ALA A N 1
ATOM 1968 C CA . ALA A 1 263 ? -28.382 27.139 12.832 1.00 36.12 263 ALA A CA 1
ATOM 1969 C C . ALA A 1 263 ? -29.767 27.258 12.174 1.00 36.12 263 ALA A C 1
ATOM 1971 O O . ALA A 1 263 ? -29.975 26.718 11.085 1.00 36.12 263 ALA A O 1
ATOM 1972 N N . ALA A 1 264 ? -30.691 27.903 12.889 1.00 40.81 264 ALA A N 1
ATOM 1973 C CA . ALA A 1 264 ? -32.036 28.224 12.423 1.00 40.81 264 ALA A CA 1
ATOM 1974 C C . ALA A 1 264 ? -32.018 29.261 11.293 1.00 40.81 264 ALA A C 1
ATOM 1976 O O . ALA A 1 264 ? -31.105 30.121 11.297 1.00 40.81 264 ALA A O 1
#

Nearest PDB structures (foldseek):
  7zax-assembly1_A  TM=2.471E-01  e=7.666E-01  Klebsiella pneumoniae

Radius of gyration: 24.85 Å; Cα contacts (8 Å, |Δi|>4): 468; chains: 1; bounding box: 69×40×80 Å

pLDDT: mean 74.0, std 20.08, range [28.44, 97.88]

Solvent-accessible surface area (backbone atoms only — not comparable to full-atom values): 14535 Å² total; per-residue (Å²): 122,69,70,63,59,54,54,53,54,53,50,52,68,53,48,52,58,52,52,49,52,51,51,48,50,49,68,64,43,50,68,66,50,49,58,52,54,50,52,51,53,49,53,51,46,58,68,72,44,77,58,51,75,46,69,69,45,77,48,63,92,44,90,50,29,44,37,38,30,48,36,37,34,30,50,87,93,44,66,32,36,35,29,49,36,37,42,38,30,42,43,64,78,37,46,79,72,62,28,44,36,26,59,33,38,40,36,31,47,32,36,36,27,47,52,61,41,51,57,54,61,72,64,54,67,49,57,96,88,52,92,67,62,71,53,70,68,56,55,54,60,69,44,58,35,38,35,30,66,30,35,36,36,38,64,22,37,39,30,74,42,96,90,50,70,45,29,36,33,37,38,33,27,23,38,36,46,38,82,89,48,70,38,35,38,41,33,72,34,33,29,42,33,42,74,85,49,82,39,32,37,72,33,32,32,36,42,44,32,38,41,94,93,42,93,59,48,40,68,36,56,53,54,70,46,76,44,64,75,79,88,84,69,94,66,93,63,81,82,76,71,66,58,72,55,75,70,45,84,53,72,82,73,70,58,88,84,81,86,78,75,80,85,128

Mean predicted aligned error: 12.86 Å